Protein AF-A0A2M9ZM69-F1 (afdb_monomer_lite)

Structure (mmCIF, N/CA/C/O backbone):
data_AF-A0A2M9ZM69-F1
#
_entry.id   AF-A0A2M9ZM69-F1
#
loop_
_atom_site.group_PDB
_atom_site.id
_atom_site.type_symbol
_atom_site.label_atom_id
_atom_site.label_alt_id
_atom_site.label_comp_id
_atom_site.label_asym_id
_atom_site.label_entity_id
_atom_site.label_seq_id
_atom_site.pdbx_PDB_ins_code
_atom_site.Cartn_x
_atom_site.Cartn_y
_atom_site.Cartn_z
_atom_site.occupancy
_atom_site.B_iso_or_equiv
_atom_site.auth_seq_id
_atom_site.auth_comp_id
_atom_site.auth_asym_id
_atom_site.auth_atom_id
_atom_site.pdbx_PDB_model_num
ATOM 1 N N . MET A 1 1 ? -16.160 17.853 1.211 1.00 37.00 1 MET A N 1
ATOM 2 C CA . MET A 1 1 ? -16.472 16.413 1.155 1.00 37.00 1 MET A CA 1
ATOM 3 C C . MET A 1 1 ? -16.613 16.019 -0.302 1.00 37.00 1 MET A C 1
ATOM 5 O O . MET A 1 1 ? -17.706 15.710 -0.770 1.00 37.00 1 MET A O 1
ATOM 9 N N . GLU A 1 2 ? -15.514 16.096 -1.046 1.00 49.94 2 GLU A N 1
ATOM 10 C CA . GLU A 1 2 ? -15.447 15.454 -2.355 1.00 49.94 2 GLU A CA 1
ATOM 11 C C . GLU A 1 2 ? -15.342 13.944 -2.122 1.00 49.94 2 GLU A C 1
ATOM 13 O O . GLU A 1 2 ? -14.373 13.435 -1.563 1.00 49.94 2 GLU A O 1
ATOM 18 N N . ASN A 1 3 ? -16.413 13.224 -2.466 1.00 56.16 3 ASN A N 1
ATOM 19 C CA . ASN A 1 3 ? -16.410 11.767 -2.469 1.00 56.16 3 ASN A CA 1
ATOM 20 C C . ASN A 1 3 ? -15.247 11.294 -3.349 1.00 56.16 3 ASN A C 1
ATOM 22 O O . ASN A 1 3 ? -15.104 11.776 -4.468 1.00 56.16 3 ASN A O 1
ATOM 26 N N . ILE A 1 4 ? -14.460 10.320 -2.891 1.00 62.78 4 ILE A N 1
ATOM 27 C CA . ILE A 1 4 ? -13.698 9.466 -3.805 1.00 62.78 4 ILE A CA 1
ATOM 28 C C . ILE A 1 4 ? -14.723 8.879 -4.776 1.00 62.78 4 ILE A C 1
ATOM 30 O O . ILE A 1 4 ? -15.591 8.091 -4.390 1.00 62.78 4 ILE A O 1
ATOM 34 N N . LEU A 1 5 ? -14.692 9.351 -6.018 1.00 65.62 5 LEU A N 1
ATOM 35 C CA . LEU A 1 5 ? -15.630 8.933 -7.045 1.00 65.62 5 LEU A CA 1
ATOM 36 C C . LEU A 1 5 ? -15.019 7.771 -7.827 1.00 65.62 5 LEU A C 1
ATOM 38 O O . LEU A 1 5 ? -13.813 7.763 -8.072 1.00 65.62 5 LEU A O 1
ATOM 42 N N . PRO A 1 6 ? -15.835 6.806 -8.280 1.00 81.19 6 PRO A N 1
ATOM 43 C CA . PRO A 1 6 ? -15.369 5.803 -9.222 1.00 81.19 6 PRO A CA 1
ATOM 44 C C . PRO A 1 6 ? -14.970 6.513 -10.520 1.00 81.19 6 PRO A C 1
ATOM 46 O O . PRO A 1 6 ? -15.819 6.964 -11.296 1.00 81.19 6 PRO A O 1
ATOM 49 N N . ARG A 1 7 ? -13.660 6.659 -10.726 1.00 91.38 7 ARG A N 1
ATOM 50 C CA . ARG A 1 7 ? -13.057 7.324 -11.881 1.00 91.38 7 ARG A CA 1
ATOM 51 C C . ARG A 1 7 ? -12.126 6.386 -12.619 1.00 91.38 7 ARG A C 1
ATOM 53 O O . ARG A 1 7 ? -11.554 5.474 -12.034 1.00 91.38 7 ARG A O 1
ATOM 60 N N . SER A 1 8 ? -11.978 6.626 -13.908 1.00 96.38 8 SER A N 1
ATOM 61 C CA . SER A 1 8 ? -10.994 5.934 -14.728 1.00 96.38 8 SER A CA 1
ATOM 62 C C . SER A 1 8 ? -9.706 6.744 -14.791 1.00 96.38 8 SER A C 1
ATOM 64 O O . SER A 1 8 ? -9.752 7.965 -14.949 1.00 96.38 8 SER A O 1
ATOM 66 N N . PHE A 1 9 ? -8.573 6.071 -14.647 1.00 96.62 9 PHE A N 1
ATOM 67 C CA . PHE A 1 9 ? -7.237 6.666 -14.622 1.00 96.62 9 PHE A CA 1
ATOM 68 C C . PHE A 1 9 ? -6.187 5.572 -14.861 1.00 96.62 9 PHE A C 1
ATOM 70 O O . PHE A 1 9 ? -6.493 4.377 -14.838 1.00 96.62 9 PHE A O 1
ATOM 77 N N . TYR A 1 10 ? -4.948 5.981 -15.099 1.00 96.62 10 TYR A N 1
ATOM 78 C CA . TYR A 1 10 ? -3.793 5.093 -15.139 1.00 96.62 10 TYR A CA 1
ATOM 79 C C . TYR A 1 10 ? -2.924 5.306 -13.913 1.00 96.62 10 TYR A C 1
ATOM 81 O O . TYR A 1 10 ? -2.852 6.423 -13.393 1.00 96.62 10 TYR A O 1
ATOM 89 N N . THR A 1 11 ? -2.191 4.267 -13.527 1.00 93.69 11 THR A N 1
ATOM 90 C CA . THR A 1 11 ? -1.017 4.434 -12.674 1.00 93.69 11 THR A CA 1
ATOM 91 C C . THR A 1 11 ? 0.240 3.905 -13.336 1.00 93.69 11 THR A C 1
ATOM 93 O O . THR A 1 11 ? 0.197 2.950 -14.115 1.00 93.69 11 THR A O 1
ATOM 96 N N . VAL A 1 12 ? 1.361 4.558 -13.036 1.00 91.69 12 VAL A N 1
ATOM 97 C CA . VAL A 1 12 ? 2.701 4.022 -13.278 1.00 91.69 12 VAL A CA 1
ATOM 98 C C . VAL A 1 12 ? 3.383 3.928 -11.930 1.00 91.69 12 VAL A C 1
ATOM 100 O O . VAL A 1 12 ? 3.661 4.947 -11.302 1.00 91.69 12 VAL A O 1
ATOM 103 N N . GLU A 1 13 ? 3.621 2.705 -11.490 1.00 86.62 13 GLU A N 1
ATOM 104 C CA . GLU A 1 13 ? 4.358 2.403 -10.273 1.00 86.62 13 GLU A CA 1
ATOM 105 C C . GLU A 1 13 ? 5.765 1.984 -10.658 1.00 86.62 13 GLU A C 1
ATOM 107 O O . GLU A 1 13 ? 5.957 1.044 -11.431 1.00 86.62 13 GLU A O 1
ATOM 112 N N . ILE A 1 14 ? 6.741 2.712 -10.130 1.00 82.31 14 ILE A N 1
ATOM 113 C CA . ILE A 1 14 ? 8.152 2.419 -10.308 1.00 82.31 14 ILE A CA 1
ATOM 114 C C . ILE A 1 14 ? 8.733 2.125 -8.942 1.00 82.31 14 ILE A C 1
ATOM 116 O O . ILE A 1 14 ? 8.672 2.962 -8.040 1.00 82.31 14 ILE A O 1
ATOM 120 N N . PHE A 1 15 ? 9.298 0.939 -8.790 1.00 75.94 15 PHE A N 1
ATOM 121 C CA . PHE A 1 15 ? 9.874 0.495 -7.535 1.00 75.94 15 PHE A CA 1
ATOM 122 C C . PHE A 1 15 ? 11.266 -0.084 -7.751 1.00 75.94 15 PHE A C 1
ATOM 124 O O . PHE A 1 15 ? 11.507 -0.758 -8.746 1.00 75.94 15 PHE A O 1
ATOM 131 N N . ILE A 1 16 ? 12.173 0.178 -6.812 1.00 72.00 16 ILE A N 1
ATOM 132 C CA . ILE A 1 16 ? 13.537 -0.356 -6.780 1.00 72.00 16 ILE A CA 1
ATOM 133 C C . ILE A 1 16 ? 13.789 -0.989 -5.402 1.00 72.00 16 ILE A C 1
ATOM 135 O O . ILE A 1 16 ? 13.665 -0.314 -4.374 1.00 72.00 16 ILE A O 1
ATOM 139 N N . GLY A 1 17 ? 14.176 -2.269 -5.374 1.00 59.78 17 GLY A N 1
ATOM 140 C CA . GLY A 1 17 ? 14.529 -3.039 -4.168 1.00 59.78 17 GLY A CA 1
ATOM 141 C C . GLY A 1 17 ? 14.954 -4.478 -4.513 1.00 59.78 17 GLY A C 1
ATOM 142 O O . GLY A 1 17 ? 14.687 -4.885 -5.638 1.00 59.78 17 GLY A O 1
ATOM 143 N N . PRO A 1 18 ? 15.565 -5.266 -3.589 1.00 50.62 18 PRO A N 1
ATOM 144 C CA . PRO A 1 18 ? 15.442 -5.183 -2.120 1.00 50.62 18 PRO A CA 1
ATOM 145 C C . PRO A 1 18 ? 16.668 -4.604 -1.367 1.00 50.62 18 PRO A C 1
ATOM 147 O O . PRO A 1 18 ? 17.803 -4.876 -1.718 1.00 50.62 18 PRO A O 1
ATOM 150 N N . GLY A 1 19 ? 16.477 -3.873 -0.256 1.00 47.56 19 GLY A N 1
ATOM 151 C CA . GLY A 1 19 ? 17.599 -3.366 0.567 1.00 47.56 19 GLY A CA 1
ATOM 152 C C . GLY A 1 19 ? 17.230 -2.220 1.517 1.00 47.56 19 GLY A C 1
ATOM 153 O O . GLY A 1 19 ? 16.048 -2.001 1.767 1.00 47.56 19 GLY A O 1
ATOM 154 N N . SER A 1 20 ? 18.219 -1.507 2.070 1.00 42.53 20 SER A N 1
ATOM 155 C CA . SER A 1 20 ? 18.040 -0.232 2.802 1.00 42.53 20 SER A CA 1
ATOM 156 C C . SER A 1 20 ? 18.001 0.994 1.882 1.00 42.53 20 SER A C 1
ATOM 158 O O . SER A 1 20 ? 17.640 2.077 2.324 1.00 42.53 20 SER A O 1
ATOM 160 N N . ALA A 1 21 ? 18.378 0.826 0.612 1.00 47.34 21 ALA A N 1
ATOM 161 C CA . ALA A 1 21 ? 18.128 1.784 -0.454 1.00 47.34 21 ALA A CA 1
ATOM 162 C C . ALA A 1 21 ? 16.863 1.326 -1.184 1.00 47.34 21 ALA A C 1
ATOM 164 O O . ALA A 1 21 ? 16.891 0.338 -1.917 1.00 47.34 21 ALA A O 1
ATOM 165 N N . ARG A 1 22 ? 15.734 1.978 -0.909 1.00 59.72 22 ARG A N 1
ATOM 166 C CA . ARG A 1 22 ? 14.459 1.709 -1.578 1.00 59.72 22 ARG A CA 1
ATOM 167 C C . ARG A 1 22 ? 13.940 3.011 -2.150 1.00 59.72 22 ARG A C 1
ATOM 169 O O . ARG A 1 22 ? 14.008 4.043 -1.493 1.00 59.72 22 ARG A O 1
ATOM 176 N N . MET A 1 23 ? 13.430 2.939 -3.369 1.00 65.00 23 MET A N 1
ATOM 177 C CA . MET A 1 23 ? 12.886 4.088 -4.077 1.00 65.00 23 MET A CA 1
ATOM 178 C C . MET A 1 23 ? 11.549 3.683 -4.681 1.00 65.00 23 MET A C 1
ATOM 180 O O . MET A 1 23 ? 11.423 2.596 -5.248 1.00 65.00 23 MET A O 1
ATOM 184 N N . SER A 1 24 ? 10.542 4.533 -4.509 1.00 73.62 24 SER A N 1
ATOM 185 C CA . SER A 1 24 ? 9.192 4.302 -5.008 1.00 73.62 24 SER A CA 1
ATOM 186 C C . SER A 1 24 ? 8.661 5.590 -5.618 1.00 73.62 24 SER A C 1
ATOM 188 O O . SER A 1 24 ? 8.609 6.618 -4.942 1.00 73.62 24 SER A O 1
ATOM 190 N N . TYR A 1 25 ? 8.252 5.522 -6.881 1.00 79.75 25 TYR A N 1
ATOM 191 C CA . TYR A 1 25 ? 7.508 6.580 -7.548 1.00 79.75 25 TYR A CA 1
ATOM 192 C C . TYR A 1 25 ? 6.146 6.062 -7.969 1.00 79.75 25 TYR A C 1
ATOM 194 O O . TYR A 1 25 ? 6.015 4.950 -8.484 1.00 79.75 25 TYR A O 1
ATOM 202 N N . LEU A 1 26 ? 5.142 6.909 -7.792 1.00 84.38 26 LEU A N 1
ATOM 203 C CA . LEU A 1 26 ? 3.802 6.684 -8.299 1.00 84.38 26 LEU A CA 1
ATOM 204 C C . LEU A 1 26 ? 3.404 7.864 -9.177 1.00 84.38 26 LEU A C 1
ATOM 206 O O . LEU A 1 26 ? 3.447 9.017 -8.752 1.00 84.38 26 LEU A O 1
ATOM 210 N N . PHE A 1 27 ? 2.954 7.566 -10.385 1.00 89.19 27 PHE A N 1
ATOM 211 C CA . PHE A 1 27 ? 2.263 8.519 -11.239 1.00 89.19 27 PHE A CA 1
ATOM 212 C C . PHE A 1 27 ? 0.797 8.126 -11.319 1.00 89.19 27 PHE A C 1
ATOM 214 O O . PHE A 1 27 ? 0.498 6.960 -11.567 1.00 89.19 27 PHE A O 1
ATOM 221 N N . VAL A 1 28 ? -0.102 9.092 -11.162 1.00 91.94 28 VAL A N 1
ATOM 222 C CA . VAL A 1 28 ? -1.546 8.922 -11.348 1.00 91.94 28 VAL A CA 1
ATOM 223 C C . VAL A 1 28 ? -1.985 9.860 -12.463 1.00 91.94 28 VAL A C 1
ATOM 225 O O . VAL A 1 28 ? -1.788 11.071 -12.375 1.00 91.94 28 VAL A O 1
ATOM 228 N N . LEU A 1 29 ? -2.514 9.296 -13.547 1.00 95.19 29 LEU A N 1
ATOM 229 C CA . LEU A 1 29 ? -2.572 9.965 -14.849 1.00 95.19 29 LEU A CA 1
ATOM 230 C C . LEU A 1 29 ? -3.941 9.794 -15.515 1.00 95.19 29 LEU A C 1
ATOM 232 O O . LEU A 1 29 ? -4.581 8.750 -15.399 1.00 95.19 29 LEU A O 1
ATOM 236 N N . ASP A 1 30 ? -4.372 10.796 -16.278 1.00 95.19 30 ASP A N 1
ATOM 237 C CA . ASP A 1 30 ? -5.639 10.794 -17.024 1.00 95.19 30 ASP A CA 1
ATOM 238 C C . ASP A 1 30 ? -5.467 10.468 -18.518 1.00 95.19 30 ASP A C 1
ATOM 240 O O . ASP A 1 30 ? -6.444 10.183 -19.217 1.00 95.19 30 ASP A O 1
ATOM 244 N N . LYS A 1 31 ? -4.230 10.480 -19.031 1.00 93.88 31 LYS A N 1
ATOM 245 C CA . LYS A 1 31 ? -3.927 10.264 -20.452 1.00 93.88 31 LYS A CA 1
ATOM 246 C C . LYS A 1 31 ? -2.872 9.190 -20.657 1.00 93.88 3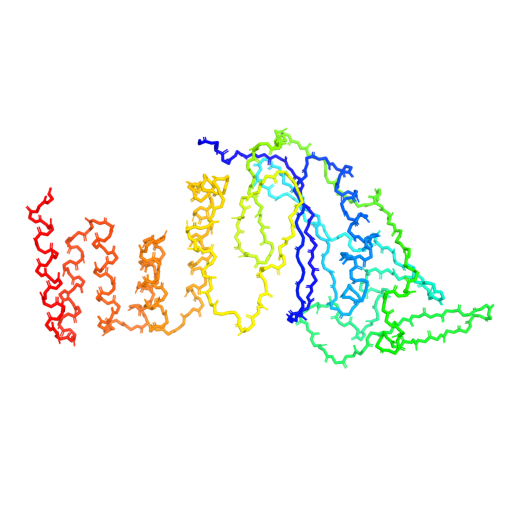1 LYS A C 1
ATOM 248 O O . LYS A 1 31 ? -1.838 9.153 -19.999 1.00 93.88 31 LYS A O 1
ATOM 253 N N . LYS A 1 32 ? -3.090 8.375 -21.692 1.00 91.31 32 LYS A N 1
ATOM 254 C CA . LYS A 1 32 ? -2.149 7.326 -22.112 1.00 91.31 32 LYS A CA 1
ATOM 255 C C . LYS A 1 32 ? -0.799 7.896 -22.573 1.00 91.31 32 LYS A C 1
ATOM 257 O O . LYS A 1 32 ? 0.229 7.270 -22.352 1.00 91.31 32 LYS A O 1
ATOM 262 N N . ALA A 1 33 ? -0.791 9.078 -23.192 1.00 89.19 33 ALA A N 1
ATOM 263 C CA . ALA A 1 33 ? 0.451 9.735 -23.606 1.00 89.19 33 ALA A CA 1
ATOM 264 C C . ALA A 1 33 ? 1.353 10.070 -22.404 1.00 89.19 33 ALA A C 1
ATOM 266 O O . ALA A 1 33 ? 2.572 9.925 -22.489 1.00 89.19 33 ALA A O 1
ATOM 267 N N . ASP A 1 34 ? 0.750 10.436 -21.272 1.00 91.12 34 ASP A N 1
ATOM 268 C CA . ASP A 1 34 ? 1.486 10.825 -20.071 1.00 91.12 34 ASP A CA 1
ATOM 269 C C . ASP A 1 34 ? 2.071 9.604 -19.342 1.00 91.12 34 ASP A C 1
ATOM 271 O O . ASP A 1 34 ? 3.118 9.722 -18.714 1.00 91.12 34 ASP A O 1
ATOM 275 N N . VAL A 1 35 ? 1.468 8.414 -19.495 1.00 91.00 35 VAL A N 1
ATOM 276 C CA . VAL A 1 35 ? 2.022 7.134 -18.994 1.00 91.00 35 VAL A CA 1
ATOM 277 C C . VAL A 1 35 ? 3.371 6.837 -19.639 1.00 91.00 35 VAL A C 1
ATOM 279 O O . VAL A 1 35 ? 4.332 6.446 -18.986 1.00 91.00 35 VAL A O 1
ATOM 282 N N . ILE A 1 36 ? 3.444 7.034 -20.951 1.00 85.81 36 ILE A N 1
ATOM 283 C CA . ILE A 1 36 ? 4.673 6.838 -21.714 1.00 85.81 36 ILE A CA 1
ATOM 284 C C . ILE A 1 36 ? 5.709 7.896 -21.321 1.00 85.81 36 ILE A C 1
ATOM 286 O O . ILE A 1 36 ? 6.882 7.587 -21.093 1.00 85.81 36 ILE A O 1
ATOM 290 N N . HIS A 1 37 ? 5.262 9.148 -21.220 1.00 86.12 37 HIS A N 1
ATOM 291 C CA . HIS A 1 37 ? 6.124 10.261 -20.860 1.00 86.12 37 HIS A CA 1
ATOM 292 C C . HIS A 1 37 ? 6.732 10.102 -19.459 1.00 86.12 37 HIS A C 1
ATOM 294 O O . HIS A 1 37 ? 7.921 10.370 -19.296 1.00 86.12 37 HIS A O 1
ATOM 300 N N . SER A 1 38 ? 5.968 9.628 -18.469 1.00 88.06 38 SER A N 1
ATOM 301 C CA . SER A 1 38 ? 6.454 9.447 -17.096 1.00 88.06 38 SER A CA 1
ATOM 302 C C . SER A 1 38 ? 7.538 8.374 -16.998 1.00 88.06 38 SER A C 1
ATOM 304 O O . SER A 1 38 ? 8.580 8.629 -16.394 1.00 88.06 38 SER A O 1
ATOM 306 N N . ILE A 1 39 ? 7.363 7.228 -17.668 1.00 86.62 39 ILE A N 1
ATOM 307 C CA . ILE A 1 39 ? 8.389 6.172 -17.739 1.00 86.62 39 ILE A CA 1
ATOM 308 C C . ILE A 1 39 ? 9.661 6.714 -18.400 1.00 86.62 39 ILE A C 1
ATOM 310 O O . ILE A 1 39 ? 10.755 6.569 -17.856 1.00 86.62 39 ILE A O 1
ATOM 314 N N . HIS A 1 40 ? 9.530 7.378 -19.554 1.00 81.62 40 HIS A N 1
ATOM 315 C CA . HIS A 1 40 ? 10.683 7.956 -20.248 1.00 81.62 40 HIS A CA 1
ATOM 316 C C . HIS A 1 40 ? 11.403 9.001 -19.386 1.00 81.62 40 HIS A C 1
ATOM 318 O O . HIS A 1 40 ? 12.633 9.011 -19.323 1.00 81.62 40 HIS A O 1
ATOM 324 N N . SER A 1 41 ? 10.644 9.883 -18.730 1.00 81.62 41 SER A N 1
ATOM 325 C CA . SER A 1 41 ? 11.176 10.932 -17.861 1.00 81.62 41 SER A CA 1
ATOM 326 C C . SER A 1 41 ? 11.923 10.352 -16.666 1.00 81.62 41 SER A C 1
ATOM 328 O O . SER A 1 41 ? 12.981 10.867 -16.318 1.00 81.62 41 SER A O 1
ATOM 330 N N . PHE A 1 42 ? 11.399 9.288 -16.054 1.00 82.31 42 PHE A N 1
ATOM 331 C CA . PHE A 1 42 ? 12.060 8.597 -14.954 1.00 82.31 42 PHE A CA 1
ATOM 332 C C . PHE A 1 42 ? 13.402 7.999 -15.397 1.00 82.31 42 PHE A C 1
ATOM 334 O O . PHE A 1 42 ? 14.437 8.319 -14.819 1.00 82.31 42 PHE A O 1
ATOM 341 N N . LEU A 1 43 ? 13.398 7.199 -16.469 1.00 79.50 43 LEU A N 1
ATOM 342 C CA . LEU A 1 43 ? 14.603 6.525 -16.965 1.00 79.50 43 LEU A CA 1
ATOM 343 C C . LEU A 1 43 ? 15.674 7.516 -17.440 1.00 79.50 43 LEU A C 1
ATOM 345 O O . LEU A 1 43 ? 16.862 7.307 -17.226 1.00 79.50 43 LEU A O 1
ATOM 349 N N . SER A 1 44 ? 15.260 8.612 -18.078 1.00 75.00 44 SER A N 1
ATOM 350 C CA . SER A 1 44 ? 16.185 9.590 -18.666 1.00 75.00 44 SER A CA 1
ATOM 351 C C . SER A 1 44 ? 16.742 10.599 -17.664 1.00 75.00 44 SER A C 1
ATOM 353 O O . SER A 1 44 ? 17.591 11.411 -18.034 1.00 75.00 44 SER A O 1
ATOM 355 N N . ASN A 1 45 ? 16.251 10.617 -16.425 1.00 72.25 45 ASN A N 1
ATOM 356 C CA . ASN A 1 45 ? 16.723 11.554 -15.420 1.00 72.25 45 ASN A CA 1
ATOM 357 C C . ASN A 1 45 ? 17.950 10.958 -14.713 1.00 72.25 45 ASN A C 1
ATOM 359 O O . ASN A 1 45 ? 17.795 9.974 -14.020 1.00 72.25 45 ASN A O 1
ATOM 363 N N . PRO A 1 46 ? 19.158 11.524 -14.817 1.00 61.28 46 PRO A N 1
ATOM 364 C CA . PRO A 1 46 ? 20.348 10.949 -14.181 1.00 61.28 46 PRO A CA 1
ATOM 365 C C . PRO A 1 46 ? 20.373 11.084 -12.646 1.00 61.28 46 PRO A C 1
ATOM 367 O O . PRO A 1 46 ? 21.172 10.418 -11.999 1.00 61.28 46 PRO A O 1
ATOM 370 N N . VAL A 1 47 ? 19.525 11.942 -12.062 1.00 57.41 47 VAL A N 1
ATOM 371 C CA . VAL A 1 47 ? 19.390 12.123 -10.604 1.00 57.41 47 VAL A CA 1
ATOM 372 C C . VAL A 1 47 ? 18.373 11.135 -10.013 1.00 57.41 47 VAL A C 1
ATOM 374 O O . VAL A 1 47 ? 18.597 10.621 -8.925 1.00 57.41 47 VAL A O 1
ATOM 377 N N . LEU A 1 48 ? 17.278 10.854 -10.734 1.00 52.91 48 LEU A N 1
ATOM 378 C CA . LEU A 1 48 ? 16.206 9.926 -10.305 1.00 52.91 48 LEU A CA 1
ATOM 379 C C . LEU A 1 48 ? 16.411 8.504 -10.857 1.00 52.91 48 LEU A C 1
ATOM 381 O O . LEU A 1 48 ? 16.150 7.501 -10.202 1.00 52.91 48 LEU A O 1
ATOM 385 N N . GLY A 1 49 ? 16.879 8.424 -12.097 1.00 55.28 49 GLY A N 1
ATOM 386 C CA . GLY A 1 49 ? 17.256 7.237 -12.850 1.00 55.28 49 GLY A CA 1
ATOM 387 C C . GLY A 1 49 ? 18.572 6.726 -12.316 1.00 55.28 49 GLY A C 1
ATOM 388 O O . GLY A 1 49 ? 19.649 6.933 -12.874 1.00 55.28 49 GLY A O 1
ATOM 389 N N . ALA A 1 50 ? 18.466 6.063 -11.181 1.00 59.38 50 ALA A N 1
ATOM 390 C CA . ALA A 1 50 ? 19.557 5.376 -10.555 1.00 59.38 50 ALA A CA 1
ATOM 391 C C . ALA A 1 50 ? 19.933 4.160 -11.410 1.00 59.38 50 ALA A C 1
ATOM 393 O O . ALA A 1 50 ? 19.624 3.035 -11.049 1.00 59.38 50 ALA A O 1
ATOM 394 N N . ASN A 1 51 ? 20.568 4.378 -12.567 1.00 68.62 51 ASN A N 1
ATOM 395 C CA . ASN A 1 51 ? 20.971 3.343 -13.527 1.00 68.62 51 ASN A CA 1
ATOM 396 C C . ASN A 1 51 ? 21.689 2.189 -12.818 1.00 68.62 51 ASN A C 1
ATOM 398 O O . ASN A 1 51 ? 21.429 1.022 -13.099 1.00 68.62 51 ASN A O 1
ATOM 402 N N . TYR A 1 52 ? 22.526 2.537 -11.835 1.00 63.41 52 TYR A N 1
ATOM 403 C CA . TYR A 1 52 ? 23.124 1.585 -10.913 1.00 63.41 52 TYR A CA 1
ATOM 404 C C . TYR A 1 52 ? 22.085 0.821 -10.090 1.00 63.41 52 TYR A C 1
ATOM 406 O O . TYR A 1 52 ? 22.091 -0.400 -10.125 1.00 63.41 52 TYR A O 1
ATOM 414 N N . LEU A 1 53 ? 21.163 1.494 -9.390 1.00 62.47 53 LEU A N 1
ATOM 415 C CA . LEU A 1 53 ? 20.143 0.806 -8.592 1.00 62.47 53 LEU A CA 1
ATOM 416 C C . LEU A 1 53 ? 19.185 -0.037 -9.455 1.00 62.47 53 LEU A C 1
ATOM 418 O O . LEU A 1 53 ? 18.818 -1.132 -9.045 1.00 62.47 53 LEU A O 1
ATOM 422 N N . LEU A 1 54 ? 18.820 0.428 -10.653 1.00 68.62 54 LEU A N 1
ATOM 423 C CA . LEU A 1 54 ? 17.967 -0.289 -11.605 1.00 68.62 54 LEU A CA 1
ATOM 424 C C . LEU A 1 54 ? 18.592 -1.615 -12.035 1.00 68.62 54 LEU A C 1
ATOM 426 O O . LEU A 1 54 ? 17.892 -2.618 -12.138 1.00 68.62 54 LEU A O 1
ATOM 430 N N . LEU A 1 55 ? 19.901 -1.616 -12.290 1.00 67.38 55 LEU A N 1
ATOM 431 C CA . LEU A 1 55 ? 20.638 -2.821 -12.648 1.00 67.38 55 LEU A CA 1
ATOM 432 C C . LEU A 1 55 ? 20.928 -3.688 -11.417 1.00 67.38 55 LEU A C 1
ATOM 434 O O . LEU A 1 55 ? 20.719 -4.893 -11.456 1.00 67.38 55 LEU A O 1
ATOM 438 N N . PHE A 1 56 ? 21.382 -3.082 -10.323 1.00 61.75 56 PHE A N 1
ATOM 439 C CA . PHE A 1 56 ? 21.905 -3.793 -9.158 1.00 61.75 56 PHE A CA 1
ATOM 440 C C . PHE A 1 56 ? 20.812 -4.338 -8.232 1.00 61.75 56 PHE A C 1
ATOM 442 O O . PHE A 1 56 ? 20.851 -5.501 -7.843 1.00 61.75 56 PHE A O 1
ATOM 449 N N . TYR A 1 57 ? 19.832 -3.506 -7.876 1.00 59.12 57 TYR A N 1
ATOM 450 C CA . TYR A 1 57 ? 18.705 -3.916 -7.035 1.00 59.12 57 TYR A CA 1
ATOM 451 C C . TYR A 1 57 ? 17.548 -4.449 -7.862 1.00 59.12 57 TYR A C 1
ATOM 453 O O . TYR A 1 57 ? 16.798 -5.287 -7.373 1.00 59.12 57 TYR A O 1
ATOM 461 N N . GLY A 1 58 ? 17.426 -3.989 -9.105 1.00 66.19 58 GLY A N 1
ATOM 462 C CA . GLY A 1 58 ? 16.258 -4.250 -9.918 1.00 66.19 58 GLY A CA 1
ATOM 463 C C . GLY A 1 58 ? 15.273 -3.113 -9.934 1.00 66.19 58 GLY A C 1
ATOM 464 O O . GLY A 1 58 ? 15.327 -2.182 -9.132 1.00 66.19 58 GLY A O 1
ATOM 465 N N . CYS A 1 59 ? 14.322 -3.231 -10.848 1.00 73.69 59 CYS A N 1
ATOM 466 C CA . CYS A 1 59 ? 13.220 -2.304 -10.939 1.00 73.69 59 CYS A CA 1
ATOM 467 C C . CYS A 1 59 ? 11.953 -3.034 -11.343 1.00 73.69 59 CYS A C 1
ATOM 469 O O . CYS A 1 59 ? 11.999 -3.872 -12.243 1.00 73.69 59 CYS A O 1
ATOM 471 N N . ASP A 1 60 ? 10.837 -2.684 -10.720 1.00 76.44 60 ASP A N 1
ATOM 472 C CA . ASP A 1 60 ? 9.499 -2.965 -11.217 1.00 76.44 60 ASP A CA 1
ATOM 473 C C . ASP A 1 60 ? 8.958 -1.687 -11.861 1.00 76.44 60 ASP A C 1
ATOM 475 O O . ASP A 1 60 ? 8.981 -0.625 -11.243 1.00 76.44 60 ASP A O 1
ATOM 479 N N . ILE A 1 61 ? 8.488 -1.782 -13.109 1.00 84.38 61 ILE A N 1
ATOM 480 C CA . ILE A 1 61 ? 7.800 -0.689 -13.811 1.00 84.38 61 ILE A CA 1
ATOM 481 C C . ILE A 1 61 ? 6.435 -1.224 -14.212 1.00 84.38 61 ILE A C 1
ATOM 483 O O . ILE A 1 61 ? 6.279 -1.892 -15.236 1.00 84.38 61 ILE A O 1
ATOM 487 N N . ILE A 1 62 ? 5.452 -0.969 -13.360 1.00 87.19 62 ILE A N 1
ATOM 488 C CA . ILE A 1 62 ? 4.109 -1.514 -13.480 1.00 87.19 62 ILE A CA 1
ATOM 489 C C . ILE A 1 62 ? 3.170 -0.421 -13.969 1.00 87.19 62 ILE A C 1
ATOM 491 O O . ILE A 1 62 ? 2.994 0.607 -13.320 1.00 87.19 62 ILE A O 1
ATOM 495 N N . VAL A 1 63 ? 2.518 -0.671 -15.100 1.00 92.38 63 VAL A N 1
ATOM 496 C CA . VAL A 1 63 ? 1.432 0.168 -15.610 1.00 92.38 63 VAL A CA 1
ATOM 497 C C . VAL A 1 63 ? 0.109 -0.482 -15.245 1.00 92.38 63 VAL A C 1
ATOM 499 O O . VAL A 1 63 ? -0.122 -1.650 -15.564 1.00 92.38 63 VAL A O 1
ATOM 502 N N . GLN A 1 64 ? -0.776 0.266 -14.597 1.00 94.38 64 GLN A N 1
ATOM 503 C CA . GLN A 1 64 ? -2.109 -0.213 -14.249 1.00 94.38 64 GLN A CA 1
ATOM 504 C C . GLN A 1 64 ? -3.177 0.674 -14.879 1.00 94.38 64 GLN A C 1
ATOM 506 O O . GLN A 1 64 ? -3.025 1.893 -14.968 1.00 94.38 64 GLN A O 1
ATOM 511 N N . THR A 1 65 ? -4.277 0.053 -15.292 1.00 96.19 65 THR A N 1
ATOM 512 C CA . THR A 1 65 ? -5.457 0.753 -15.805 1.00 96.19 65 THR A CA 1
ATOM 513 C C . THR A 1 65 ? -6.605 0.537 -14.840 1.00 96.19 65 THR A C 1
ATOM 515 O O . THR A 1 65 ? -6.960 -0.604 -14.531 1.00 96.19 65 THR A O 1
ATOM 518 N N . TYR A 1 66 ? -7.201 1.637 -14.394 1.00 94.25 66 TYR A N 1
ATOM 519 C CA . TYR A 1 66 ? -8.394 1.646 -13.568 1.00 94.25 66 TYR A CA 1
ATOM 520 C C . TYR A 1 66 ? -9.570 2.158 -14.395 1.00 94.25 66 TYR A C 1
ATOM 522 O O . TYR A 1 66 ? -9.485 3.199 -15.049 1.00 94.25 66 TYR A O 1
ATOM 530 N N . GLN A 1 67 ? -10.680 1.427 -14.364 1.00 95.19 67 GLN A N 1
ATOM 531 C CA . GLN A 1 67 ? -11.934 1.787 -15.015 1.00 95.19 67 GLN A CA 1
ATOM 532 C C . GLN A 1 67 ? -12.999 1.968 -13.937 1.00 95.19 67 GLN A C 1
ATOM 534 O O . GLN A 1 67 ? -13.345 1.020 -13.234 1.00 95.19 67 GLN A O 1
ATOM 539 N N . ASN A 1 68 ? -13.522 3.188 -13.797 1.00 88.88 68 ASN A N 1
ATOM 540 C CA . ASN A 1 68 ? -14.504 3.550 -12.769 1.00 88.88 68 ASN A CA 1
ATOM 541 C C . ASN A 1 68 ? -14.100 3.069 -11.354 1.00 88.88 68 ASN A C 1
ATOM 543 O O . ASN A 1 68 ? -14.916 2.507 -10.628 1.00 88.88 68 ASN A O 1
ATOM 547 N N . GLY A 1 69 ? -12.838 3.271 -10.970 1.00 83.62 69 GLY A N 1
ATOM 548 C CA . GLY A 1 69 ? -12.290 2.919 -9.657 1.00 83.62 69 GLY A CA 1
ATOM 549 C C . GLY A 1 69 ? -11.869 1.458 -9.496 1.00 83.62 69 GLY A C 1
ATOM 550 O O . GLY A 1 69 ? -11.405 1.092 -8.428 1.00 83.62 69 GLY A O 1
ATOM 551 N N . ILE A 1 70 ? -12.007 0.619 -10.526 1.00 84.69 70 ILE A N 1
ATOM 552 C CA . ILE A 1 70 ? -11.631 -0.798 -10.468 1.00 84.69 70 ILE A CA 1
ATOM 553 C C . ILE A 1 70 ? -10.429 -1.032 -11.374 1.00 84.69 70 ILE A C 1
ATOM 555 O O . ILE A 1 70 ? -10.486 -0.705 -12.560 1.00 84.69 70 ILE A O 1
ATOM 559 N N . ARG A 1 71 ? -9.365 -1.650 -10.857 1.00 90.12 71 ARG A N 1
ATOM 560 C CA . ARG A 1 71 ? -8.234 -2.076 -11.688 1.00 90.12 71 ARG A CA 1
ATOM 561 C C . ARG A 1 71 ? -8.667 -3.162 -12.673 1.00 90.12 71 ARG A C 1
ATOM 563 O O . ARG A 1 71 ? -9.040 -4.257 -12.259 1.00 90.12 71 ARG A O 1
ATOM 570 N N . THR A 1 72 ? -8.572 -2.882 -13.969 1.00 93.69 72 THR A N 1
ATOM 571 C CA . THR A 1 72 ? -8.880 -3.844 -15.044 1.00 93.69 72 THR A CA 1
ATOM 572 C C . THR A 1 72 ? -7.636 -4.447 -15.671 1.00 93.69 72 THR A C 1
ATOM 574 O O . THR A 1 72 ? -7.695 -5.558 -16.193 1.00 93.69 72 THR A O 1
ATOM 577 N N . GLN A 1 73 ? -6.505 -3.746 -15.593 1.00 94.06 73 GLN A N 1
ATOM 578 C CA . GLN A 1 73 ? -5.266 -4.154 -16.239 1.00 94.06 73 GLN A CA 1
ATOM 579 C C . GLN A 1 73 ? -4.061 -3.871 -15.339 1.00 94.06 73 GLN A C 1
ATOM 581 O O . GLN A 1 73 ? -3.997 -2.825 -14.695 1.00 94.06 73 GLN A O 1
ATOM 586 N N . LYS A 1 74 ? -3.098 -4.798 -15.330 1.00 92.69 74 LYS A N 1
ATOM 587 C CA . LYS A 1 74 ? -1.766 -4.657 -14.728 1.00 92.69 74 LYS A CA 1
ATOM 588 C C . LYS A 1 74 ? -0.747 -5.207 -15.726 1.00 92.69 74 LYS A C 1
ATOM 590 O O . LYS A 1 74 ? -0.835 -6.375 -16.098 1.00 92.69 74 LYS A O 1
ATOM 595 N N . ILE A 1 75 ? 0.171 -4.366 -16.186 1.00 90.25 75 ILE A N 1
ATOM 596 C CA . ILE A 1 75 ? 1.194 -4.693 -17.183 1.00 90.25 75 ILE A CA 1
ATOM 597 C C . ILE A 1 75 ? 2.566 -4.423 -16.583 1.00 90.25 75 ILE A C 1
ATOM 599 O O . ILE A 1 75 ? 2.812 -3.348 -16.046 1.00 90.25 75 ILE A O 1
ATOM 603 N N . ASP A 1 76 ? 3.469 -5.381 -16.746 1.00 86.75 76 ASP A N 1
ATOM 604 C CA . ASP A 1 76 ? 4.899 -5.145 -16.597 1.00 86.75 76 ASP A CA 1
ATOM 605 C C . ASP A 1 76 ? 5.443 -4.490 -17.878 1.00 86.75 76 ASP A C 1
ATOM 607 O O . ASP A 1 76 ? 5.366 -5.069 -18.965 1.00 86.75 76 ASP A O 1
ATOM 611 N N . ALA A 1 77 ? 5.941 -3.257 -17.765 1.00 87.75 77 ALA A N 1
ATOM 612 C CA . ALA A 1 77 ? 6.452 -2.488 -18.897 1.00 87.75 77 ALA A CA 1
ATOM 613 C C . ALA A 1 77 ? 7.909 -2.830 -19.255 1.00 87.75 77 ALA A C 1
ATOM 615 O O . ALA A 1 77 ? 8.376 -2.444 -20.328 1.00 87.75 77 ALA A O 1
ATOM 616 N N . ARG A 1 78 ? 8.629 -3.567 -18.402 1.00 83.19 78 ARG A N 1
ATOM 617 C CA . ARG A 1 78 ? 10.060 -3.874 -18.570 1.00 83.19 78 ARG A CA 1
ATOM 618 C C . ARG A 1 78 ? 10.410 -4.572 -19.886 1.00 83.19 78 ARG A C 1
ATOM 620 O O . ARG A 1 78 ? 11.362 -4.126 -20.528 1.00 83.19 78 ARG A O 1
ATOM 627 N N . PRO A 1 79 ? 9.625 -5.545 -20.389 1.00 84.62 79 PRO A N 1
ATOM 628 C CA . PRO A 1 79 ? 9.917 -6.195 -21.668 1.00 84.62 79 PRO A CA 1
ATOM 629 C C . PRO A 1 79 ? 9.954 -5.252 -22.881 1.00 84.62 79 PRO A C 1
ATOM 631 O O . PRO A 1 79 ? 10.449 -5.629 -23.941 1.00 84.62 79 PRO A O 1
ATOM 634 N N . TYR A 1 80 ? 9.430 -4.031 -22.745 1.00 85.94 80 TYR A N 1
ATOM 635 C CA . TYR A 1 80 ? 9.368 -3.028 -23.809 1.00 85.94 80 TYR A CA 1
ATOM 636 C C . TYR A 1 80 ? 10.465 -1.964 -23.692 1.00 85.94 80 TYR A C 1
ATOM 638 O O . TYR A 1 80 ? 10.476 -1.014 -24.476 1.00 85.94 80 TYR A O 1
ATOM 646 N N . ILE A 1 81 ? 11.366 -2.102 -22.717 1.00 82.62 81 ILE A N 1
ATOM 647 C CA . ILE A 1 81 ? 12.425 -1.143 -22.416 1.00 82.62 81 ILE A CA 1
ATOM 648 C C . ILE A 1 81 ? 13.771 -1.738 -22.819 1.00 82.62 81 ILE A C 1
ATOM 650 O O . ILE A 1 81 ? 14.064 -2.910 -22.573 1.00 82.62 81 ILE A O 1
ATOM 654 N N . ARG A 1 82 ? 14.600 -0.902 -23.439 1.00 82.56 82 ARG A N 1
ATOM 655 C CA . ARG A 1 82 ? 15.976 -1.202 -23.814 1.00 82.56 82 ARG A CA 1
ATOM 656 C C . ARG A 1 82 ? 16.890 -0.128 -23.249 1.00 82.56 82 ARG A C 1
ATOM 658 O O . ARG A 1 82 ? 16.626 1.068 -23.378 1.00 82.56 82 ARG A O 1
ATOM 665 N N . MET A 1 83 ? 17.978 -0.564 -22.640 1.00 81.50 83 MET A N 1
ATOM 666 C CA . MET A 1 83 ? 19.030 0.292 -22.116 1.00 81.50 83 MET A CA 1
ATOM 667 C C . MET A 1 83 ? 20.298 0.065 -22.934 1.00 81.50 83 MET A C 1
ATOM 669 O O . MET A 1 83 ? 20.712 -1.066 -23.172 1.00 81.50 83 MET A O 1
ATOM 673 N N . LYS A 1 84 ? 20.945 1.149 -23.347 1.00 83.88 84 LYS A N 1
ATOM 674 C CA . LYS A 1 84 ? 22.245 1.125 -24.005 1.00 83.88 84 LYS A CA 1
ATOM 675 C C . LYS A 1 84 ? 23.228 1.931 -23.176 1.00 83.88 84 LYS A C 1
ATOM 677 O O . LYS A 1 84 ? 23.100 3.148 -23.079 1.00 83.88 84 LYS A O 1
ATOM 682 N N . ILE A 1 85 ? 24.214 1.250 -22.610 1.00 81.94 85 ILE A N 1
ATOM 683 C CA . ILE A 1 85 ? 25.372 1.888 -21.985 1.00 81.94 85 ILE A CA 1
ATOM 684 C C . ILE A 1 85 ? 26.460 1.988 -23.059 1.00 81.94 85 ILE A C 1
ATOM 686 O O . ILE A 1 85 ? 26.629 1.063 -23.859 1.00 81.94 85 ILE A O 1
ATOM 690 N N . GLU A 1 86 ? 27.157 3.123 -23.125 1.00 82.94 86 GLU A N 1
ATOM 691 C CA . GLU A 1 86 ? 28.327 3.294 -23.997 1.00 82.94 86 GLU A CA 1
ATOM 692 C C . GLU A 1 86 ? 29.293 2.107 -23.838 1.00 82.94 86 GLU A C 1
ATOM 694 O O . GLU A 1 86 ? 29.524 1.632 -22.732 1.00 82.94 86 GLU A O 1
ATOM 699 N N . ASP A 1 87 ? 29.798 1.594 -24.960 1.00 81.88 87 ASP A N 1
ATOM 700 C CA . ASP A 1 87 ? 30.667 0.412 -25.063 1.00 81.88 87 ASP A CA 1
ATOM 701 C C . ASP A 1 87 ? 30.055 -0.958 -24.718 1.00 81.88 87 ASP A C 1
ATOM 703 O O . ASP A 1 87 ? 30.707 -1.966 -24.974 1.00 81.88 87 ASP A O 1
ATOM 707 N N . PHE A 1 88 ? 28.816 -1.049 -24.229 1.00 82.62 88 PHE A N 1
ATOM 708 C CA . PHE A 1 88 ? 28.153 -2.332 -23.946 1.00 82.62 88 PHE A CA 1
ATOM 709 C C . PHE A 1 88 ? 27.081 -2.666 -24.972 1.00 82.62 88 PHE A C 1
ATOM 711 O O . PHE A 1 88 ? 26.584 -1.791 -25.678 1.00 82.62 88 PHE A O 1
ATOM 718 N N . ASP A 1 89 ? 26.705 -3.936 -25.073 1.00 82.31 89 ASP A N 1
ATOM 719 C CA . ASP A 1 89 ? 25.570 -4.361 -25.889 1.00 82.31 89 ASP A CA 1
ATOM 720 C C . ASP A 1 89 ? 24.257 -3.774 -25.342 1.00 82.31 89 ASP A C 1
ATOM 722 O O . ASP A 1 89 ? 24.181 -3.312 -24.206 1.00 82.31 89 ASP A O 1
ATOM 726 N N . GLU A 1 90 ? 23.218 -3.737 -26.176 1.00 81.81 90 GLU A N 1
ATOM 727 C CA . GLU A 1 90 ? 21.895 -3.316 -25.710 1.00 81.81 90 GLU A CA 1
ATOM 728 C C . GLU A 1 90 ? 21.337 -4.336 -24.709 1.00 81.81 90 GLU A C 1
ATOM 730 O O . GLU A 1 90 ? 21.387 -5.546 -24.943 1.00 81.81 90 GLU A O 1
ATOM 735 N N . ILE A 1 91 ? 20.801 -3.825 -23.606 1.00 76.69 91 ILE A N 1
ATOM 736 C CA . ILE A 1 91 ? 20.257 -4.584 -22.489 1.00 76.69 91 ILE A CA 1
ATOM 737 C C . ILE A 1 91 ? 18.734 -4.483 -22.562 1.00 76.69 91 ILE A C 1
ATOM 739 O O . ILE A 1 91 ? 18.172 -3.388 -22.499 1.00 76.69 91 ILE A O 1
ATOM 743 N N . GLY A 1 92 ? 18.064 -5.622 -22.713 1.00 74.88 92 GLY A N 1
ATOM 744 C CA . GLY A 1 92 ? 16.624 -5.735 -22.498 1.00 74.88 92 GLY A CA 1
ATOM 745 C C . GLY A 1 92 ? 16.322 -6.114 -21.051 1.00 74.88 92 GLY A C 1
ATOM 746 O O . GLY A 1 92 ? 17.159 -6.714 -20.382 1.00 74.88 92 GLY A O 1
ATOM 747 N N . PHE A 1 93 ? 15.122 -5.789 -20.574 1.00 71.12 93 PHE A N 1
ATOM 748 C CA . PHE A 1 93 ? 14.659 -6.177 -19.238 1.00 71.12 93 PHE A CA 1
ATOM 749 C C . PHE A 1 93 ? 13.677 -7.354 -19.317 1.00 71.12 93 PHE A C 1
ATOM 751 O O . PHE A 1 93 ? 12.522 -7.253 -18.904 1.00 71.12 93 PHE A O 1
ATOM 758 N N . THR A 1 94 ? 14.131 -8.465 -19.899 1.00 63.97 94 THR A N 1
ATOM 759 C CA . THR A 1 94 ? 13.388 -9.733 -19.970 1.00 63.97 94 THR A CA 1
ATOM 760 C C . THR A 1 94 ? 14.155 -10.840 -19.249 1.00 63.97 94 THR A C 1
ATOM 762 O O . THR A 1 94 ? 15.381 -10.789 -19.168 1.00 63.97 94 THR A O 1
ATOM 765 N N . GLU A 1 95 ? 13.451 -11.860 -18.745 1.00 53.78 95 GLU A N 1
ATOM 766 C CA . GLU A 1 95 ? 14.082 -13.024 -18.092 1.00 53.78 95 GLU A CA 1
ATOM 767 C C . GLU A 1 95 ? 15.033 -13.799 -19.025 1.00 53.78 95 GLU A C 1
ATOM 769 O O . GLU A 1 95 ? 15.935 -14.477 -18.549 1.00 53.78 95 GLU A O 1
ATOM 774 N N . GLU A 1 96 ? 14.847 -13.715 -20.348 1.00 53.12 96 GLU A N 1
ATOM 775 C CA . GLU A 1 96 ? 15.685 -14.407 -21.340 1.00 53.12 96 GLU A CA 1
ATOM 776 C C . GLU A 1 96 ? 16.943 -13.608 -21.733 1.00 53.12 96 GLU A C 1
ATOM 778 O O . GLU A 1 96 ? 17.963 -14.197 -22.094 1.00 53.12 96 GLU A O 1
ATOM 783 N N . GLU A 1 97 ? 16.882 -12.271 -21.689 1.00 52.53 97 GLU A N 1
ATOM 784 C CA . GLU A 1 97 ? 17.985 -11.375 -22.075 1.00 52.53 97 GLU A CA 1
ATOM 785 C C . GLU A 1 97 ? 18.862 -10.960 -20.877 1.00 52.53 97 GLU A C 1
ATOM 787 O O . GLU A 1 97 ? 20.011 -10.553 -21.069 1.00 52.53 97 GLU A O 1
ATOM 792 N N . LEU A 1 98 ? 18.353 -11.112 -19.650 1.00 50.66 98 LEU A N 1
ATOM 793 C CA . LEU A 1 98 ? 19.092 -10.962 -18.397 1.00 50.66 98 LEU A CA 1
ATOM 794 C C . LEU A 1 98 ? 19.534 -12.352 -17.893 1.00 50.66 98 LEU A C 1
ATOM 796 O O . LEU A 1 98 ? 18.769 -13.305 -17.890 1.00 50.66 98 LEU A O 1
ATOM 800 N N . CYS A 1 99 ? 20.814 -12.490 -17.537 1.00 37.69 99 CYS A N 1
ATOM 801 C CA . CYS A 1 99 ? 21.509 -13.765 -17.300 1.00 37.69 99 CYS A CA 1
ATOM 802 C C . CYS A 1 99 ? 20.797 -14.723 -16.301 1.00 37.69 99 CYS A C 1
ATOM 804 O O . CYS A 1 99 ? 20.350 -14.253 -15.260 1.00 37.69 99 CYS A O 1
ATOM 806 N N . PRO A 1 100 ? 20.820 -16.066 -16.492 1.00 33.69 100 PRO A N 1
ATOM 807 C CA . PRO A 1 100 ? 20.196 -17.052 -15.585 1.00 33.69 100 PRO A CA 1
ATOM 808 C C . PRO A 1 100 ? 20.758 -17.095 -14.153 1.00 33.69 100 PRO A C 1
ATOM 810 O O . PRO A 1 100 ? 20.186 -17.765 -13.296 1.00 33.69 100 PRO A O 1
ATOM 813 N N . SER A 1 101 ? 21.899 -16.441 -13.918 1.00 36.06 101 SER A N 1
ATOM 814 C CA . SER A 1 101 ? 22.506 -16.266 -12.591 1.00 36.06 101 SER A CA 1
ATOM 815 C C . SER A 1 101 ? 21.926 -15.078 -11.820 1.00 36.06 101 SER A C 1
ATOM 817 O O . SER A 1 101 ? 21.923 -15.022 -10.594 1.00 36.06 101 SER A O 1
ATOM 819 N N . VAL A 1 102 ? 21.333 -14.143 -12.555 1.00 42.09 102 VAL A N 1
ATOM 820 C CA . VAL A 1 102 ? 20.569 -13.027 -12.025 1.00 42.09 102 VAL A CA 1
ATOM 821 C C . VAL A 1 102 ? 19.140 -13.532 -11.941 1.00 42.09 102 VAL A C 1
ATOM 823 O O . VAL A 1 102 ? 18.339 -13.389 -12.861 1.00 42.09 102 VAL A O 1
ATOM 826 N N . ASN A 1 103 ? 18.840 -14.241 -10.857 1.00 36.62 103 ASN A N 1
ATOM 827 C CA . ASN A 1 103 ? 17.496 -14.714 -10.568 1.00 36.62 103 ASN A CA 1
ATOM 828 C C . ASN A 1 103 ? 16.600 -13.484 -10.325 1.00 36.62 103 ASN A C 1
ATOM 830 O O . ASN A 1 103 ? 16.352 -13.101 -9.189 1.00 36.62 103 ASN A O 1
ATOM 834 N N . CYS A 1 104 ? 16.103 -12.859 -11.397 1.00 41.34 104 CYS A N 1
ATOM 835 C CA . CYS A 1 104 ? 15.146 -11.748 -11.382 1.00 41.34 104 CYS A CA 1
ATOM 836 C C . CYS A 1 104 ? 13.740 -12.181 -10.929 1.00 41.34 104 CYS A C 1
ATOM 838 O O . CYS A 1 104 ? 12.760 -11.483 -11.164 1.00 41.34 104 CYS A O 1
ATOM 840 N N . ASN A 1 105 ? 13.619 -13.277 -10.176 1.00 38.47 105 ASN A N 1
ATOM 841 C CA . ASN A 1 105 ? 12.729 -13.209 -9.030 1.00 38.47 105 ASN A CA 1
ATOM 842 C C . ASN A 1 105 ? 13.397 -12.256 -8.032 1.00 38.47 105 ASN A C 1
ATOM 844 O O . ASN A 1 105 ? 14.151 -12.723 -7.181 1.00 38.47 105 ASN A O 1
ATOM 848 N N . PHE A 1 106 ? 13.102 -10.951 -8.101 1.00 46.41 106 PHE A N 1
ATOM 849 C CA . PHE A 1 106 ? 13.636 -9.871 -7.237 1.00 46.41 106 PHE A CA 1
ATOM 850 C C . PHE A 1 106 ? 13.425 -10.066 -5.709 1.00 46.41 106 PHE A C 1
ATOM 852 O O . PHE A 1 106 ? 13.666 -9.182 -4.891 1.00 46.41 106 PHE A O 1
ATOM 859 N N . HIS A 1 107 ? 13.033 -11.270 -5.292 1.00 37.91 107 HIS A N 1
ATOM 860 C CA . HIS A 1 107 ? 12.902 -11.739 -3.922 1.00 37.91 107 HIS A CA 1
ATOM 861 C C . HIS A 1 107 ? 13.724 -13.004 -3.590 1.00 37.91 107 HIS A C 1
ATOM 863 O O . HIS A 1 107 ? 13.607 -13.504 -2.469 1.00 37.91 107 HIS A O 1
ATOM 869 N N . LYS A 1 108 ? 14.557 -13.557 -4.492 1.00 35.03 108 LYS A N 1
ATOM 870 C CA . LYS A 1 108 ? 15.344 -14.775 -4.207 1.00 35.03 108 LYS A CA 1
ATOM 871 C C . LYS A 1 108 ? 16.832 -14.688 -4.581 1.00 35.03 108 LYS A C 1
ATOM 873 O O . LYS A 1 108 ? 17.212 -14.900 -5.721 1.00 35.03 108 LYS A O 1
ATOM 878 N N . LYS A 1 109 ? 17.630 -14.590 -3.506 1.00 37.25 109 LYS A N 1
ATOM 879 C CA . LYS A 1 109 ? 19.058 -14.933 -3.334 1.00 37.25 109 LYS A CA 1
ATOM 880 C C . LYS A 1 109 ? 20.099 -14.103 -4.107 1.00 37.25 109 LYS A C 1
ATOM 882 O O . LYS A 1 109 ? 20.413 -14.358 -5.259 1.00 37.25 109 LYS A O 1
ATOM 887 N N . TRP A 1 110 ? 20.718 -13.210 -3.337 1.00 42.69 110 TRP A N 1
ATOM 888 C CA . TRP A 1 110 ? 21.983 -12.503 -3.550 1.00 42.69 110 TRP A CA 1
ATOM 889 C C . TRP A 1 110 ? 23.196 -13.449 -3.599 1.00 42.69 110 TRP A C 1
ATOM 891 O O . TRP A 1 110 ? 23.966 -13.499 -2.640 1.00 42.69 110 TRP A O 1
ATOM 901 N N . GLU A 1 111 ? 23.353 -14.256 -4.647 1.00 44.44 111 GLU A N 1
ATOM 902 C CA . GLU A 1 111 ? 24.528 -15.143 -4.751 1.00 44.44 111 GLU A CA 1
ATOM 903 C C . GLU A 1 111 ? 25.347 -14.985 -6.044 1.00 44.44 111 GLU A C 1
ATOM 905 O O . GLU A 1 111 ? 26.451 -15.522 -6.085 1.00 44.44 111 GLU A O 1
ATOM 910 N N . GLU A 1 112 ? 24.909 -14.219 -7.057 1.00 51.69 112 GLU A N 1
ATOM 911 C CA . GLU A 1 112 ? 25.693 -14.044 -8.294 1.00 51.69 112 GLU A CA 1
ATOM 912 C C . GLU A 1 112 ? 25.702 -12.583 -8.789 1.00 51.69 112 GLU A C 1
ATOM 914 O O . GLU A 1 112 ? 24.658 -11.964 -8.989 1.00 51.69 112 GLU A O 1
ATOM 919 N N . ASP A 1 113 ? 26.907 -12.036 -8.968 1.00 59.34 113 ASP A N 1
ATOM 920 C CA . ASP A 1 113 ? 27.159 -10.646 -9.359 1.00 59.34 113 ASP A CA 1
ATOM 921 C C . ASP A 1 113 ? 26.691 -10.359 -10.805 1.00 59.34 113 ASP A C 1
ATOM 923 O O . ASP A 1 113 ? 27.020 -11.099 -11.743 1.00 59.34 113 ASP A O 1
ATOM 927 N N . LEU A 1 114 ? 25.957 -9.259 -11.014 1.00 67.44 114 LEU A N 1
ATOM 928 C CA . LEU A 1 114 ? 25.468 -8.846 -12.336 1.00 67.44 114 LEU A CA 1
ATOM 929 C C . LEU A 1 114 ? 26.633 -8.561 -13.303 1.00 67.44 114 LEU A C 1
ATOM 931 O O . LEU A 1 114 ? 27.572 -7.841 -12.963 1.00 67.44 114 LEU A O 1
ATOM 935 N N . LYS A 1 115 ? 26.545 -9.070 -14.543 1.00 70.50 115 LYS A N 1
ATOM 936 C CA . LYS A 1 115 ? 27.537 -8.838 -15.610 1.00 70.50 115 LYS A CA 1
ATOM 937 C C . LYS A 1 115 ? 26.919 -8.227 -16.862 1.00 70.50 115 LYS A C 1
ATOM 939 O O . LYS A 1 115 ? 25.903 -8.715 -17.352 1.00 70.50 115 LYS A O 1
ATOM 944 N N . LEU A 1 116 ? 27.586 -7.227 -17.432 1.00 75.38 116 LEU A N 1
ATOM 945 C CA . LEU A 1 116 ? 27.248 -6.636 -18.725 1.00 75.38 116 LEU A CA 1
ATOM 946 C C . LEU A 1 116 ? 28.023 -7.303 -19.859 1.00 75.38 116 LEU A C 1
ATOM 948 O O . LEU A 1 116 ? 29.210 -7.599 -19.717 1.00 75.38 116 LEU A O 1
ATOM 952 N N . ARG A 1 117 ? 27.359 -7.495 -21.002 1.00 79.19 117 ARG A N 1
ATOM 953 C CA . ARG A 1 117 ? 27.967 -8.041 -22.219 1.00 79.19 117 ARG A CA 1
ATOM 954 C C . ARG A 1 117 ? 28.493 -6.920 -23.109 1.00 79.19 117 ARG A C 1
ATOM 956 O O . ARG A 1 117 ? 27.784 -5.947 -23.356 1.00 79.19 117 ARG A O 1
ATOM 963 N N . ARG A 1 118 ? 29.692 -7.092 -23.656 1.00 82.94 118 ARG A N 1
ATOM 964 C CA . ARG A 1 118 ? 30.259 -6.245 -24.710 1.00 82.94 118 ARG A CA 1
ATOM 965 C C . ARG A 1 118 ? 30.732 -7.116 -25.864 1.00 82.94 118 ARG A C 1
ATOM 967 O O . ARG A 1 118 ? 31.468 -8.074 -25.637 1.00 82.94 118 ARG A O 1
ATOM 974 N N . THR A 1 119 ? 30.345 -6.760 -27.086 1.00 83.69 119 THR A N 1
ATOM 975 C CA . THR A 1 119 ? 30.853 -7.397 -28.306 1.00 83.69 119 THR A CA 1
ATOM 976 C C . THR A 1 119 ? 31.743 -6.425 -29.080 1.00 83.69 119 THR A C 1
ATOM 978 O O . THR A 1 119 ? 31.302 -5.338 -29.456 1.00 83.69 119 THR A O 1
ATOM 981 N N . ASP A 1 120 ? 33.004 -6.795 -29.318 1.00 83.06 120 ASP A N 1
ATOM 982 C CA . ASP A 1 120 ? 33.940 -5.957 -30.074 1.00 83.06 120 ASP A CA 1
ATOM 983 C C . ASP A 1 120 ? 33.700 -6.013 -31.599 1.00 83.06 120 ASP A C 1
ATOM 985 O O . ASP A 1 120 ? 32.892 -6.788 -32.117 1.00 83.06 120 ASP A O 1
ATOM 989 N N . ALA A 1 121 ? 34.433 -5.188 -32.355 1.00 82.50 121 ALA A N 1
ATOM 990 C CA . ALA A 1 121 ? 34.317 -5.121 -33.815 1.00 82.50 121 ALA A CA 1
ATOM 991 C C . ALA A 1 121 ? 34.752 -6.413 -34.542 1.00 82.50 121 ALA A C 1
ATOM 993 O O . ALA A 1 121 ? 34.487 -6.564 -35.735 1.00 82.50 121 ALA A O 1
ATOM 994 N N . GLN A 1 122 ? 35.436 -7.329 -33.853 1.00 84.81 122 GLN A N 1
ATOM 995 C CA . GLN A 1 122 ? 35.847 -8.639 -34.357 1.00 84.81 122 GLN A CA 1
ATOM 996 C C . GLN A 1 122 ? 34.852 -9.748 -33.966 1.00 84.81 122 GLN A C 1
ATOM 998 O O . GLN A 1 122 ? 35.020 -10.887 -34.404 1.00 84.81 122 GLN A O 1
ATOM 1003 N N . GLY A 1 123 ? 33.802 -9.420 -33.205 1.00 84.75 123 GLY A N 1
ATOM 1004 C CA . GLY A 1 123 ? 32.788 -10.356 -32.729 1.00 84.75 123 GLY A CA 1
ATOM 1005 C C . GLY A 1 123 ? 33.185 -11.113 -31.462 1.00 84.75 123 GLY A C 1
ATOM 1006 O O . GLY A 1 123 ? 32.512 -12.082 -31.110 1.00 84.75 123 GLY A O 1
ATOM 1007 N N . ASN A 1 124 ? 34.262 -10.711 -30.778 1.00 85.44 124 ASN A N 1
ATOM 1008 C CA . ASN A 1 124 ? 34.621 -11.304 -29.495 1.00 85.44 124 ASN A CA 1
ATOM 1009 C C . ASN A 1 124 ? 33.692 -10.764 -28.409 1.00 85.44 124 ASN A C 1
ATOM 1011 O O . ASN A 1 124 ? 33.427 -9.564 -28.343 1.00 85.44 124 ASN A O 1
ATOM 1015 N N . VAL A 1 125 ? 33.223 -11.667 -27.552 1.00 81.56 125 VAL A N 1
ATOM 1016 C CA . VAL A 1 125 ? 32.296 -11.355 -26.463 1.00 81.56 125 VAL A CA 1
ATOM 1017 C C . VAL A 1 125 ? 33.052 -11.319 -25.143 1.00 81.56 125 VAL A C 1
ATOM 1019 O O . VAL A 1 125 ? 33.760 -12.264 -24.796 1.00 81.56 125 VAL A O 1
ATOM 1022 N N . GLU A 1 126 ? 32.840 -10.252 -24.388 1.00 83.12 126 GLU A N 1
ATOM 1023 C CA . GLU A 1 126 ? 33.357 -10.050 -23.040 1.00 83.12 126 GLU A CA 1
ATOM 1024 C C . GLU A 1 126 ? 32.203 -9.807 -22.062 1.00 83.12 126 GLU A C 1
ATOM 1026 O O . GLU A 1 126 ? 31.177 -9.226 -22.423 1.00 83.12 126 GLU A O 1
ATOM 1031 N N . TRP A 1 127 ? 32.380 -10.259 -20.819 1.00 79.06 127 TRP A N 1
ATOM 1032 C CA . TRP A 1 127 ? 31.432 -10.062 -19.726 1.00 79.06 127 TRP A CA 1
ATOM 1033 C C . TRP A 1 127 ? 32.126 -9.345 -18.573 1.00 79.06 127 TRP A C 1
ATOM 1035 O O . TRP A 1 127 ? 33.117 -9.857 -18.055 1.00 79.06 127 TRP A O 1
ATOM 1045 N N . ILE A 1 128 ? 31.597 -8.193 -18.170 1.00 75.62 128 ILE A N 1
ATOM 1046 C CA . ILE A 1 128 ? 32.193 -7.320 -17.151 1.00 75.62 128 ILE A CA 1
ATOM 1047 C C . ILE A 1 128 ? 31.248 -7.224 -15.959 1.00 75.62 128 ILE A C 1
ATOM 1049 O O . ILE A 1 128 ? 30.055 -7.003 -16.151 1.00 75.62 128 ILE A O 1
ATOM 1053 N N . LEU A 1 129 ? 31.767 -7.396 -14.745 1.00 73.44 129 LEU A N 1
ATOM 1054 C CA . LEU A 1 129 ? 30.996 -7.244 -13.512 1.00 73.44 129 LEU A CA 1
ATOM 1055 C C . LEU A 1 129 ? 30.564 -5.789 -13.327 1.00 73.44 129 LEU A C 1
ATOM 1057 O O . LEU A 1 129 ? 31.379 -4.881 -13.470 1.00 73.44 129 LEU A O 1
ATOM 1061 N N . VAL A 1 130 ? 29.295 -5.563 -12.986 1.00 70.75 130 VAL A N 1
ATOM 1062 C CA . VAL A 1 130 ? 28.768 -4.207 -12.767 1.00 70.75 130 VAL A CA 1
ATOM 1063 C C . VAL A 1 130 ? 29.494 -3.500 -11.621 1.00 70.75 130 VAL A C 1
ATOM 1065 O O . VAL A 1 130 ? 29.770 -2.312 -11.738 1.00 70.75 130 VAL A O 1
ATOM 1068 N N . ASP A 1 131 ? 29.898 -4.232 -10.580 1.00 67.81 131 ASP A N 1
ATOM 1069 C CA . ASP A 1 131 ? 30.672 -3.693 -9.449 1.00 67.81 131 ASP A CA 1
ATOM 1070 C C . ASP A 1 131 ? 32.122 -3.325 -9.800 1.00 67.81 131 ASP A C 1
ATOM 1072 O O . ASP A 1 131 ? 32.783 -2.607 -9.052 1.00 67.81 131 ASP A O 1
ATOM 1076 N N . GLU A 1 132 ? 32.635 -3.803 -10.935 1.00 71.31 132 GLU A N 1
ATOM 1077 C CA . GLU A 1 132 ? 33.959 -3.431 -11.445 1.00 71.31 132 GLU A CA 1
ATOM 1078 C C . GLU A 1 132 ? 33.901 -2.200 -12.363 1.00 71.31 132 GLU A C 1
ATOM 1080 O O . GLU A 1 132 ? 34.944 -1.696 -12.795 1.00 71.31 132 GLU A O 1
ATOM 1085 N N . LEU A 1 133 ? 32.698 -1.704 -12.680 1.00 70.44 133 LEU A N 1
ATOM 1086 C CA . LEU A 1 133 ? 32.524 -0.501 -13.483 1.00 70.44 133 LEU A CA 1
ATOM 1087 C C . LEU A 1 133 ? 32.805 0.753 -12.643 1.00 70.44 133 LEU A C 1
ATOM 1089 O O . LEU A 1 133 ? 32.499 0.791 -11.452 1.00 70.44 133 LEU A O 1
ATOM 1093 N N . PRO A 1 134 ? 33.360 1.813 -13.256 1.00 67.31 134 PRO A N 1
ATOM 1094 C CA . PRO A 1 134 ? 33.484 3.105 -12.592 1.00 67.31 134 PRO A CA 1
ATOM 1095 C C . PRO A 1 134 ? 32.103 3.655 -12.211 1.00 67.31 134 PRO A C 1
ATOM 1097 O O . PRO A 1 134 ? 31.100 3.298 -12.839 1.00 67.31 134 PRO A O 1
ATOM 1100 N N . ASP A 1 135 ? 32.077 4.558 -11.225 1.00 66.00 135 ASP A N 1
ATOM 1101 C CA . ASP A 1 135 ? 30.854 5.157 -10.681 1.00 66.00 135 ASP A CA 1
ATOM 1102 C C . ASP A 1 135 ? 29.851 5.544 -11.777 1.00 66.00 135 ASP A C 1
ATOM 1104 O O . ASP A 1 135 ? 30.180 6.258 -12.735 1.00 66.00 135 ASP A O 1
ATOM 1108 N N . SER A 1 136 ? 28.606 5.089 -11.604 1.00 62.75 136 SER A N 1
ATOM 1109 C CA . SER A 1 136 ? 27.544 5.195 -12.617 1.00 62.75 136 SER A CA 1
ATOM 1110 C C . SER A 1 136 ? 27.195 6.618 -13.057 1.00 62.75 136 SER A C 1
ATOM 1112 O O . SER A 1 136 ? 26.618 6.801 -14.127 1.00 62.75 136 SER A O 1
ATOM 1114 N N . GLU A 1 137 ? 27.621 7.632 -12.299 1.00 60.41 137 GLU A N 1
ATOM 1115 C CA . GLU A 1 137 ? 27.514 9.052 -12.657 1.00 60.41 137 GLU A CA 1
ATOM 1116 C C . GLU A 1 137 ? 28.212 9.398 -13.987 1.00 60.41 137 GLU A C 1
ATOM 1118 O O . GLU A 1 137 ? 27.901 10.411 -14.612 1.00 60.41 137 GLU A O 1
ATOM 1123 N N . HIS A 1 138 ? 29.138 8.550 -14.449 1.00 65.81 138 HIS A N 1
ATOM 1124 C CA . HIS A 1 138 ? 29.888 8.738 -15.696 1.00 65.81 138 HIS A CA 1
ATOM 1125 C C . HIS A 1 138 ? 29.328 7.930 -16.867 1.00 65.81 138 HIS A C 1
ATOM 1127 O O . HIS A 1 138 ? 29.823 8.044 -17.992 1.00 65.81 138 HIS A O 1
ATOM 1133 N N . TRP A 1 139 ? 28.323 7.087 -16.626 1.00 74.44 139 TRP A N 1
ATOM 1134 C CA . TRP A 1 139 ? 27.774 6.243 -17.673 1.00 74.44 139 TRP A CA 1
ATOM 1135 C C . TRP A 1 139 ? 26.952 7.084 -18.644 1.00 74.44 139 TRP A C 1
ATOM 1137 O O . TRP A 1 139 ? 25.984 7.747 -18.267 1.00 74.44 139 TRP A O 1
ATOM 1147 N N . LYS A 1 140 ? 27.291 7.011 -19.933 1.00 77.12 140 LYS A N 1
ATOM 1148 C CA . LYS A 1 140 ? 26.421 7.533 -20.987 1.00 77.12 140 LYS A CA 1
ATOM 1149 C C . LYS A 1 140 ? 25.371 6.482 -21.311 1.00 77.12 140 LYS A C 1
ATOM 1151 O O . LYS A 1 140 ? 25.618 5.569 -22.100 1.00 77.12 140 LYS A O 1
ATOM 1156 N N . VAL A 1 141 ? 24.218 6.610 -20.666 1.00 76.88 141 VAL A N 1
ATOM 1157 C CA . VAL A 1 141 ? 23.089 5.698 -20.842 1.00 76.88 141 VAL A CA 1
ATOM 1158 C C . VAL A 1 141 ? 22.070 6.315 -21.791 1.00 76.88 141 VAL A C 1
ATOM 1160 O O . VAL A 1 141 ? 21.691 7.477 -21.654 1.00 76.88 141 VAL A O 1
ATOM 1163 N N . GLN A 1 142 ? 21.629 5.530 -22.764 1.00 80.81 142 GLN A N 1
ATOM 1164 C CA . GLN A 1 142 ? 20.507 5.849 -23.632 1.00 80.81 142 GLN A CA 1
ATOM 1165 C C . GLN A 1 142 ? 19.410 4.824 -23.408 1.00 80.81 142 GLN A C 1
ATOM 1167 O O . GLN A 1 142 ? 19.661 3.619 -23.398 1.00 80.81 142 GLN A O 1
ATOM 1172 N N . TYR A 1 143 ? 18.188 5.312 -23.268 1.00 78.12 143 TYR A N 1
ATOM 1173 C CA . TYR A 1 143 ? 17.013 4.468 -23.190 1.00 78.12 143 TYR A CA 1
ATOM 1174 C C . TYR A 1 143 ? 16.273 4.522 -24.511 1.00 78.12 143 TYR A C 1
ATOM 1176 O O . TYR A 1 143 ? 16.065 5.594 -25.081 1.00 78.12 143 TYR A O 1
ATOM 1184 N N . SER A 1 144 ? 15.868 3.357 -24.991 1.00 78.00 144 SER A N 1
ATOM 1185 C CA . SER A 1 144 ? 14.873 3.257 -26.041 1.00 78.00 144 SER A CA 1
ATOM 1186 C C . SER A 1 144 ? 13.764 2.335 -25.580 1.00 78.00 144 SER A C 1
ATOM 1188 O O . SER A 1 144 ? 13.948 1.450 -24.748 1.00 78.00 144 SER A O 1
ATOM 1190 N N . THR A 1 145 ? 12.571 2.598 -26.068 1.00 71.62 145 THR A N 1
ATOM 1191 C CA . THR A 1 145 ? 11.366 1.949 -25.583 1.00 71.62 145 THR A CA 1
ATOM 1192 C C . THR A 1 145 ? 10.427 1.778 -26.753 1.00 71.62 145 THR A C 1
ATOM 1194 O O . THR A 1 145 ? 10.200 2.700 -27.540 1.00 71.62 145 THR A O 1
ATOM 1197 N N . ASP A 1 146 ? 9.852 0.591 -26.871 1.00 79.69 146 ASP A N 1
ATOM 1198 C CA . ASP A 1 146 ? 8.841 0.325 -27.886 1.00 79.69 146 ASP A CA 1
ATOM 1199 C C . ASP A 1 146 ? 7.454 0.609 -27.306 1.00 79.69 146 ASP A C 1
ATOM 1201 O O . ASP A 1 146 ? 6.624 -0.278 -27.109 1.00 79.69 146 ASP A O 1
ATOM 1205 N N . PHE A 1 147 ? 7.239 1.873 -26.934 1.00 71.06 147 PHE A N 1
ATOM 1206 C CA . PHE A 1 147 ? 6.056 2.301 -26.185 1.00 71.06 147 PHE A CA 1
ATOM 1207 C C . PHE A 1 147 ? 4.739 1.988 -26.901 1.00 71.06 147 PHE A C 1
ATOM 1209 O O . PHE A 1 147 ? 3.749 1.654 -26.252 1.00 71.06 147 PHE A O 1
ATOM 1216 N N . GLU A 1 148 ? 4.738 2.042 -28.233 1.00 76.69 148 GLU A N 1
ATOM 1217 C CA . GLU A 1 148 ? 3.572 1.713 -29.059 1.00 76.69 148 GLU A CA 1
ATOM 1218 C C . GLU A 1 148 ? 3.168 0.235 -28.946 1.00 76.69 148 GLU A C 1
ATOM 1220 O O . GLU A 1 148 ? 2.020 -0.118 -29.224 1.00 76.69 148 GLU A O 1
ATOM 1225 N N . LYS A 1 149 ? 4.082 -0.640 -28.505 1.00 86.00 149 LYS A N 1
ATOM 1226 C CA . LYS A 1 149 ? 3.801 -2.061 -28.274 1.00 86.00 149 LYS A CA 1
ATOM 1227 C C . LYS A 1 149 ? 3.282 -2.369 -26.875 1.00 86.00 149 LYS A C 1
ATOM 1229 O O . LYS A 1 149 ? 2.771 -3.472 -26.690 1.00 86.00 149 LYS A O 1
ATOM 1234 N N . ILE A 1 150 ? 3.360 -1.443 -25.912 1.00 87.56 150 ILE A N 1
ATOM 1235 C CA . ILE A 1 150 ? 2.788 -1.678 -24.579 1.00 87.56 150 ILE A CA 1
ATOM 1236 C C . ILE A 1 150 ? 1.256 -1.705 -24.721 1.00 87.56 150 ILE A C 1
ATOM 1238 O O . ILE A 1 150 ? 0.657 -0.698 -25.123 1.00 87.56 150 ILE A O 1
ATOM 1242 N N . PRO A 1 151 ? 0.581 -2.822 -24.389 1.00 92.00 151 PRO A N 1
ATOM 1243 C CA . PRO A 1 151 ? -0.833 -3.023 -24.697 1.00 92.00 151 PRO A CA 1
ATOM 1244 C C . PRO A 1 151 ? -1.762 -2.325 -23.688 1.00 92.00 151 PRO A C 1
ATOM 1246 O O . PRO A 1 151 ? -2.665 -2.942 -23.130 1.00 92.00 151 PRO A O 1
ATOM 1249 N N . ILE A 1 152 ? -1.548 -1.030 -23.445 1.00 93.00 152 ILE A N 1
ATOM 1250 C CA . ILE A 1 152 ? -2.324 -0.230 -22.490 1.00 93.00 152 ILE A CA 1
ATOM 1251 C C . ILE A 1 152 ? -3.722 0.026 -23.063 1.00 93.00 152 ILE A C 1
ATOM 1253 O O . ILE A 1 152 ? -3.858 0.635 -24.136 1.00 93.00 152 ILE A O 1
ATOM 1257 N N . GLU A 1 153 ? -4.745 -0.422 -22.339 1.00 94.00 153 GLU A N 1
ATOM 1258 C CA . GLU A 1 153 ? -6.156 -0.149 -22.625 1.00 94.00 153 GLU A CA 1
ATOM 1259 C C . GLU A 1 153 ? -6.446 1.357 -22.654 1.00 94.00 153 GLU A C 1
ATOM 1261 O O . GLU A 1 153 ? -5.787 2.140 -21.985 1.00 94.00 153 GLU A O 1
ATOM 1266 N N . SER A 1 154 ? -7.447 1.791 -23.424 1.00 95.19 154 SER A N 1
ATOM 1267 C CA . SER A 1 154 ? -7.923 3.179 -23.331 1.00 95.19 154 SER A CA 1
ATOM 1268 C C . SER A 1 154 ? -8.882 3.338 -22.152 1.00 95.19 154 SER A C 1
ATOM 1270 O O . SER A 1 154 ? -9.716 2.464 -21.908 1.00 95.19 154 SER A O 1
ATOM 1272 N N . LEU A 1 155 ? -8.820 4.472 -21.450 1.00 96.94 155 LEU A N 1
ATOM 1273 C CA . LEU A 1 155 ? -9.811 4.793 -20.421 1.00 96.94 155 LEU A CA 1
ATOM 1274 C C . LEU A 1 155 ? -11.211 4.898 -21.027 1.00 96.94 155 LEU A C 1
ATOM 1276 O O . LEU A 1 155 ? -11.414 5.453 -22.107 1.00 96.94 155 LEU A O 1
ATOM 1280 N N . THR A 1 156 ? -12.184 4.388 -20.287 1.00 95.62 156 THR A N 1
ATOM 1281 C CA . THR A 1 156 ? -13.614 4.446 -20.594 1.00 95.62 156 THR A CA 1
ATOM 1282 C C . THR A 1 156 ? -14.363 5.051 -19.410 1.00 95.62 156 THR A C 1
ATOM 1284 O O . THR A 1 156 ? -13.808 5.188 -18.325 1.00 95.62 156 THR A O 1
ATOM 128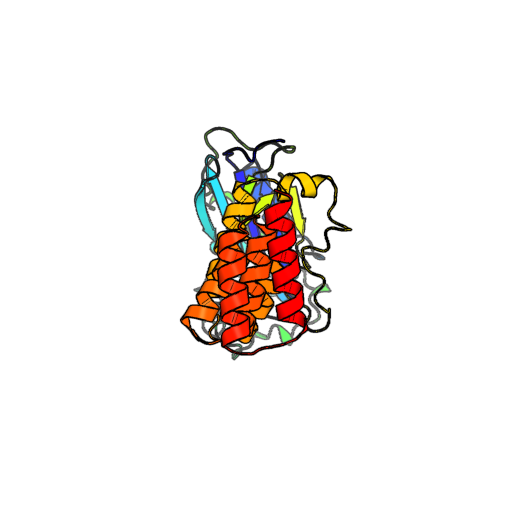7 N N . GLY A 1 157 ? -15.634 5.417 -19.575 1.00 92.25 157 GLY A N 1
ATOM 1288 C CA . GLY A 1 157 ? -16.414 5.988 -18.472 1.00 92.25 157 GLY A CA 1
ATOM 1289 C C . GLY A 1 157 ? -15.964 7.401 -18.090 1.00 92.25 157 GLY A C 1
ATOM 1290 O O . GLY A 1 157 ? -15.588 8.190 -18.958 1.00 92.25 157 GLY A O 1
ATOM 1291 N N . THR A 1 158 ? -16.057 7.745 -16.799 1.00 94.06 158 THR A N 1
ATOM 1292 C CA . THR A 1 158 ? -15.697 9.096 -16.334 1.00 94.06 158 THR A CA 1
ATOM 1293 C C . THR A 1 158 ? -14.247 9.133 -15.874 1.00 94.06 158 THR A C 1
ATOM 1295 O O . THR A 1 158 ? -13.900 8.497 -14.884 1.00 94.06 158 THR A O 1
ATOM 1298 N N . ILE A 1 159 ? -13.417 9.898 -16.578 1.00 96.19 159 ILE A N 1
ATOM 1299 C CA . ILE A 1 159 ? -11.990 10.052 -16.276 1.00 96.19 159 ILE A CA 1
ATOM 1300 C C . ILE A 1 159 ? -11.802 10.982 -15.068 1.00 96.19 159 ILE A C 1
ATOM 1302 O O . ILE A 1 159 ? -12.566 11.939 -14.903 1.00 96.19 159 ILE A O 1
ATOM 1306 N N . ALA A 1 160 ? -10.817 10.671 -14.224 1.00 92.44 160 ALA A N 1
ATOM 1307 C CA . ALA A 1 160 ? -10.437 11.482 -13.069 1.00 92.44 160 ALA A CA 1
ATOM 1308 C C . ALA A 1 160 ? -9.989 12.895 -13.475 1.00 92.44 160 ALA A C 1
ATOM 1310 O O . ALA A 1 160 ? -9.480 13.108 -14.576 1.00 92.44 160 ALA A O 1
ATOM 1311 N N . ARG A 1 161 ? -10.172 13.866 -12.579 1.00 89.00 161 ARG A N 1
ATOM 1312 C CA . ARG A 1 161 ? -9.711 15.254 -12.755 1.00 89.00 161 ARG A CA 1
ATOM 1313 C C . ARG A 1 161 ? -8.667 15.609 -11.704 1.00 89.0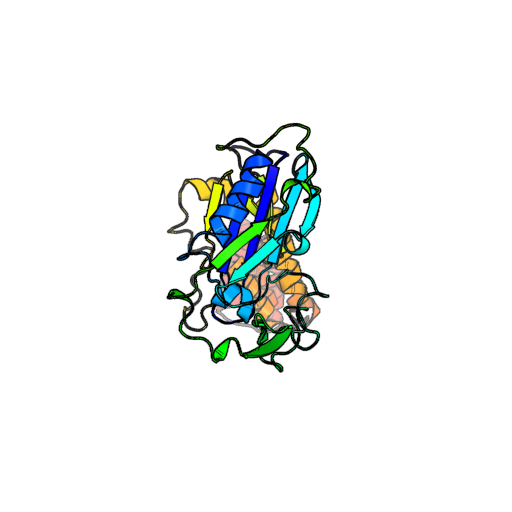0 161 ARG A C 1
ATOM 1315 O O . ARG A 1 161 ? -8.634 14.999 -10.646 1.00 89.00 161 ARG A O 1
ATOM 1322 N N . GLU A 1 162 ? -7.872 16.645 -11.962 1.00 83.31 162 GLU A N 1
ATOM 1323 C CA . GLU A 1 162 ? -6.774 17.076 -11.076 1.00 83.31 162 GLU A CA 1
ATOM 1324 C C . GLU A 1 162 ? -7.205 17.370 -9.629 1.00 83.31 162 GLU A C 1
ATOM 1326 O O . GLU A 1 162 ? -6.436 17.141 -8.700 1.00 83.31 162 GLU A O 1
ATOM 1331 N N . SER A 1 163 ? -8.431 17.859 -9.414 1.00 78.25 163 SER A N 1
ATOM 1332 C CA . SER A 1 163 ? -8.945 18.136 -8.068 1.00 78.25 163 SER A CA 1
ATOM 1333 C C . SER A 1 163 ? -9.467 16.896 -7.339 1.00 78.25 163 SER A C 1
ATOM 1335 O O . SER A 1 163 ? -9.611 16.942 -6.123 1.00 78.25 163 SER A O 1
ATOM 1337 N N . GLU A 1 164 ? -9.752 15.808 -8.057 1.00 80.81 164 GLU A N 1
ATOM 1338 C CA . GLU A 1 164 ? -10.453 14.638 -7.532 1.00 80.81 164 GLU A CA 1
ATOM 1339 C C . GLU A 1 164 ? -9.477 13.595 -6.981 1.00 80.81 164 GLU A C 1
ATOM 1341 O O . GLU A 1 164 ? -8.413 13.350 -7.550 1.00 80.81 164 GLU A O 1
ATOM 1346 N N . PHE A 1 165 ? -9.885 12.922 -5.906 1.00 79.44 165 PHE A N 1
ATOM 1347 C CA . PHE A 1 165 ? -9.169 11.765 -5.383 1.00 79.44 165 PHE A CA 1
ATOM 1348 C C . PHE A 1 165 ? -9.632 10.464 -6.043 1.00 79.44 165 PHE A C 1
ATOM 1350 O O . PHE A 1 165 ? -10.831 10.231 -6.228 1.00 79.44 165 PHE A O 1
ATOM 1357 N N . VAL A 1 166 ? -8.669 9.590 -6.324 1.00 81.75 166 VAL A N 1
ATOM 1358 C CA . VAL A 1 166 ? -8.863 8.216 -6.790 1.00 81.75 166 VAL A CA 1
ATOM 1359 C C . VAL A 1 166 ? -8.145 7.238 -5.874 1.00 81.75 166 VAL A C 1
ATOM 1361 O O . VAL A 1 166 ? -7.098 7.566 -5.328 1.00 81.75 166 VAL A O 1
ATOM 1364 N N . LEU A 1 167 ? -8.700 6.040 -5.704 1.00 78.81 167 LEU A N 1
ATOM 1365 C CA . LEU A 1 167 ? -8.079 4.980 -4.912 1.00 78.81 167 LEU A CA 1
ATOM 1366 C C . LEU A 1 167 ? -7.152 4.147 -5.781 1.00 78.81 167 LEU A C 1
ATOM 1368 O O . LEU A 1 167 ? -7.581 3.586 -6.786 1.00 78.81 167 LEU A O 1
ATOM 1372 N N . VAL A 1 168 ? -5.893 4.074 -5.374 1.00 77.88 168 VAL A N 1
ATOM 1373 C CA . VAL A 1 168 ? -4.856 3.278 -6.020 1.00 77.88 168 VAL A CA 1
ATOM 1374 C C . VAL A 1 168 ? -4.527 2.109 -5.110 1.00 77.88 168 VAL A C 1
ATOM 1376 O O . VAL A 1 168 ? -4.132 2.324 -3.969 1.00 77.88 168 VAL A O 1
ATOM 1379 N N . ASP A 1 169 ? -4.673 0.886 -5.610 1.00 71.25 169 ASP A N 1
ATOM 1380 C CA . ASP A 1 169 ? -4.172 -0.310 -4.933 1.00 71.25 169 ASP A CA 1
ATOM 1381 C C . ASP A 1 169 ? -2.641 -0.315 -5.027 1.00 71.25 169 ASP A C 1
ATOM 1383 O O . ASP A 1 169 ? -2.077 -0.674 -6.065 1.00 71.25 169 ASP A O 1
ATOM 1387 N N . ASP A 1 170 ? -1.982 0.155 -3.966 1.00 63.34 170 ASP A N 1
ATOM 1388 C CA . ASP A 1 170 ? -0.526 0.198 -3.886 1.00 63.34 170 ASP A CA 1
ATOM 1389 C C . ASP A 1 170 ? -0.005 -1.225 -3.683 1.00 63.34 170 ASP A C 1
ATOM 1391 O O . ASP A 1 170 ? -0.256 -1.877 -2.661 1.00 63.34 170 ASP A O 1
ATOM 1395 N N . HIS A 1 171 ? 0.761 -1.686 -4.671 1.00 54.06 171 HIS A N 1
ATOM 1396 C CA . HIS A 1 171 ? 1.285 -3.041 -4.723 1.00 54.06 171 HIS A CA 1
ATOM 1397 C C . HIS A 1 171 ? 2.073 -3.456 -3.464 1.00 54.06 171 HIS A C 1
ATOM 1399 O O . HIS A 1 171 ? 2.117 -4.650 -3.157 1.00 54.06 171 HIS A O 1
ATOM 1405 N N . TYR A 1 172 ? 2.658 -2.503 -2.730 1.00 52.34 172 TYR A N 1
ATOM 1406 C CA . TYR A 1 172 ? 3.483 -2.748 -1.544 1.00 52.34 172 TYR A CA 1
ATOM 1407 C C . TYR A 1 172 ? 2.812 -2.336 -0.239 1.00 52.34 172 TYR A C 1
ATOM 1409 O O . TYR A 1 172 ? 3.122 -2.926 0.796 1.00 52.34 172 TYR A O 1
ATOM 1417 N N . ALA A 1 173 ? 1.904 -1.356 -0.265 1.00 46.94 173 ALA A N 1
ATOM 1418 C CA . ALA A 1 173 ? 1.123 -1.023 0.922 1.00 46.94 173 ALA A CA 1
ATOM 1419 C C . ALA A 1 173 ? 0.071 -2.096 1.228 1.00 46.94 173 ALA A C 1
ATOM 1421 O O . ALA A 1 173 ? -0.318 -2.219 2.381 1.00 46.94 173 ALA A O 1
ATOM 1422 N N . GLN A 1 174 ? -0.346 -2.893 0.232 1.00 51.03 174 GLN A N 1
ATOM 1423 C CA . GLN A 1 174 ? -1.377 -3.935 0.372 1.00 51.03 174 GLN A CA 1
ATOM 1424 C C . GLN A 1 174 ? -2.755 -3.376 0.789 1.00 51.03 174 GLN A C 1
ATOM 1426 O O . GLN A 1 174 ? -3.596 -4.097 1.325 1.00 51.03 174 GLN A O 1
ATOM 1431 N N . PHE A 1 175 ? -2.999 -2.086 0.539 1.00 57.66 175 PHE A N 1
ATOM 1432 C CA . PHE A 1 175 ? -4.305 -1.436 0.651 1.00 57.66 175 PHE A CA 1
ATOM 1433 C C . PHE A 1 175 ? -4.420 -0.268 -0.328 1.00 57.66 175 PHE A C 1
ATOM 1435 O O . PHE A 1 175 ? -3.424 0.279 -0.804 1.00 57.66 175 PHE A O 1
ATOM 1442 N N . GLU A 1 176 ? -5.660 0.139 -0.599 1.00 64.56 176 GLU A N 1
ATOM 1443 C CA . GLU A 1 176 ? -5.948 1.269 -1.466 1.00 64.56 176 GLU A CA 1
ATOM 1444 C C . GLU A 1 176 ? -5.590 2.591 -0.785 1.00 64.56 176 GLU A C 1
ATOM 1446 O O . GLU A 1 176 ? -6.090 2.910 0.298 1.00 64.56 176 GLU A O 1
ATOM 1451 N N . ILE A 1 177 ? -4.752 3.385 -1.447 1.00 67.69 177 ILE A N 1
ATOM 1452 C CA . ILE A 1 177 ? -4.383 4.726 -1.014 1.00 67.69 177 ILE A CA 1
ATOM 1453 C C . ILE A 1 177 ? -4.974 5.754 -1.985 1.00 67.69 177 ILE A C 1
ATOM 1455 O O . ILE A 1 177 ? -4.865 5.612 -3.202 1.00 67.69 177 ILE A O 1
ATOM 1459 N N . PRO A 1 178 ? -5.616 6.798 -1.464 1.00 72.12 178 PRO A N 1
ATOM 1460 C CA . PRO A 1 178 ? -6.148 7.898 -2.246 1.00 72.12 178 PRO A CA 1
ATOM 1461 C C . PRO A 1 178 ? -5.052 8.834 -2.761 1.00 72.12 178 PRO A C 1
ATOM 1463 O O . PRO A 1 178 ? -4.225 9.327 -1.999 1.00 72.12 178 PRO A O 1
ATOM 1466 N N . TYR A 1 179 ? -5.117 9.147 -4.050 1.00 75.62 179 TYR A N 1
ATOM 1467 C CA . TYR A 1 179 ? -4.228 10.081 -4.733 1.00 75.62 179 TYR A CA 1
ATOM 1468 C C . TYR A 1 179 ? -5.019 11.037 -5.620 1.00 75.62 179 TYR A C 1
ATOM 1470 O O . TYR A 1 179 ? -6.087 10.688 -6.122 1.00 75.62 179 TYR A O 1
ATOM 1478 N N . LYS A 1 180 ? -4.479 12.236 -5.845 1.00 82.81 180 LYS A N 1
ATOM 1479 C CA . LYS A 1 180 ? -4.893 13.085 -6.968 1.00 82.81 180 LYS A CA 1
ATOM 1480 C C . LYS A 1 180 ? -4.092 12.696 -8.206 1.00 82.81 180 LYS A C 1
ATOM 1482 O O . LYS A 1 180 ? -3.133 11.931 -8.125 1.00 82.81 180 LYS A O 1
ATOM 1487 N N . LEU A 1 181 ? -4.471 13.240 -9.357 1.00 86.06 181 LEU A N 1
ATOM 1488 C CA . LEU A 1 181 ? -3.598 13.176 -10.525 1.00 86.06 181 LEU A CA 1
ATOM 1489 C C . LEU A 1 181 ? -2.282 13.905 -10.229 1.00 86.06 181 LEU A C 1
ATOM 1491 O O . LEU A 1 181 ? -2.294 15.016 -9.699 1.00 86.06 181 LEU A O 1
ATOM 1495 N N . GLY A 1 182 ? -1.156 13.289 -10.579 1.00 86.06 182 GLY A N 1
ATOM 1496 C CA . GLY A 1 182 ? 0.164 13.848 -10.313 1.00 86.06 182 GLY A CA 1
ATOM 1497 C C . GLY A 1 182 ? 1.271 12.805 -10.217 1.00 86.06 182 GLY A C 1
ATOM 1498 O O . GLY A 1 182 ? 1.066 11.617 -10.466 1.00 86.06 182 GLY A O 1
ATOM 1499 N N . SER A 1 183 ? 2.464 13.283 -9.867 1.00 81.38 183 SER A N 1
ATOM 1500 C CA . SER A 1 183 ? 3.657 12.478 -9.603 1.00 81.38 183 SER A CA 1
ATOM 1501 C C . SER A 1 183 ? 4.015 12.542 -8.124 1.00 81.38 183 SER A C 1
ATOM 1503 O O . SER A 1 183 ? 4.084 13.633 -7.556 1.00 81.38 183 SER A O 1
ATOM 1505 N N . TYR A 1 184 ? 4.302 11.392 -7.534 1.00 72.50 184 TYR A N 1
ATOM 1506 C CA . TYR A 1 184 ? 4.592 11.240 -6.118 1.00 72.50 184 TYR A CA 1
ATOM 1507 C C . TYR A 1 184 ? 5.907 10.492 -5.949 1.00 72.50 184 TYR A C 1
ATOM 1509 O O . TYR A 1 184 ? 6.080 9.397 -6.486 1.00 72.50 184 TYR A O 1
ATOM 1517 N N . GLU A 1 185 ? 6.820 11.095 -5.199 1.00 69.12 185 GLU A N 1
ATOM 1518 C CA . GLU A 1 185 ? 8.060 10.476 -4.753 1.00 69.12 185 GLU A CA 1
ATOM 1519 C C . GLU A 1 185 ? 7.862 9.990 -3.319 1.00 69.12 185 GLU A C 1
ATOM 1521 O O . GLU A 1 185 ? 7.667 10.777 -2.395 1.00 69.12 185 GLU A O 1
ATOM 1526 N N . ASN A 1 186 ? 7.871 8.675 -3.138 1.00 60.75 186 ASN A N 1
ATOM 1527 C CA . ASN A 1 186 ? 7.619 8.035 -1.855 1.00 60.75 186 ASN A CA 1
ATOM 1528 C C . ASN A 1 186 ? 8.937 7.527 -1.246 1.00 60.75 186 ASN A C 1
ATOM 1530 O O . ASN A 1 186 ? 9.009 6.374 -0.814 1.00 60.75 186 ASN A O 1
ATOM 1534 N N . GLU A 1 187 ? 9.970 8.383 -1.192 1.00 45.19 187 GLU A N 1
ATOM 1535 C CA . GLU A 1 187 ? 11.287 8.108 -0.567 1.00 45.19 187 GLU A CA 1
ATOM 1536 C C . GLU A 1 187 ? 11.167 7.448 0.826 1.00 45.19 187 GLU A C 1
ATOM 1538 O O . GLU A 1 187 ? 12.001 6.645 1.235 1.00 45.19 187 GLU A O 1
ATOM 1543 N N . TRP A 1 188 ? 10.086 7.746 1.548 1.00 40.34 188 TRP A N 1
ATOM 1544 C CA . TRP A 1 188 ? 9.879 7.405 2.955 1.00 40.34 188 TRP A CA 1
ATOM 1545 C C . TRP A 1 188 ? 9.205 6.065 3.219 1.00 40.34 188 TRP A C 1
ATOM 1547 O O . TRP A 1 188 ? 9.151 5.621 4.368 1.00 40.34 188 TRP A O 1
ATOM 1557 N N . ARG A 1 189 ? 8.651 5.403 2.199 1.00 41.31 189 ARG A N 1
ATOM 1558 C CA . ARG A 1 189 ? 7.739 4.284 2.469 1.00 41.31 189 ARG A CA 1
ATOM 1559 C C . ARG A 1 189 ? 8.421 3.021 2.955 1.00 41.31 189 ARG A C 1
ATOM 1561 O O . ARG A 1 189 ? 7.731 2.095 3.377 1.00 41.31 189 ARG A O 1
ATOM 1568 N N . ILE A 1 190 ? 9.750 2.939 2.876 1.00 37.22 190 ILE A N 1
ATOM 1569 C CA . ILE A 1 190 ? 10.379 1.641 3.007 1.00 37.22 190 ILE A CA 1
ATOM 1570 C C . ILE A 1 190 ? 11.752 1.679 3.715 1.00 37.22 190 ILE A C 1
ATOM 1572 O O . ILE A 1 190 ? 12.796 1.392 3.148 1.00 37.22 190 ILE A O 1
ATOM 1576 N N . TRP A 1 191 ? 11.667 1.924 5.028 1.00 34.22 191 TRP A N 1
ATOM 1577 C CA . TRP A 1 191 ? 12.570 1.486 6.111 1.00 34.22 191 TRP A CA 1
ATOM 1578 C C . TRP A 1 191 ? 13.967 2.132 6.250 1.00 34.22 191 TRP A C 1
ATOM 1580 O O . TRP A 1 191 ? 14.939 1.725 5.618 1.00 34.22 191 TRP A O 1
ATOM 1590 N N . ASN A 1 192 ? 14.095 3.011 7.254 1.00 30.69 192 ASN A N 1
ATOM 1591 C CA . ASN A 1 192 ? 15.353 3.316 7.942 1.00 30.69 192 ASN A CA 1
ATOM 1592 C C . ASN A 1 192 ? 15.332 2.655 9.347 1.00 30.69 192 ASN A C 1
ATOM 1594 O O . ASN A 1 192 ? 14.475 3.013 10.155 1.00 30.69 192 ASN A O 1
ATOM 1598 N N . PRO A 1 193 ? 16.257 1.731 9.684 1.00 31.48 193 PRO A N 1
ATOM 1599 C CA . PRO A 1 193 ? 16.314 1.047 10.987 1.00 31.48 193 PRO A CA 1
ATOM 1600 C C . PRO A 1 193 ? 16.551 1.949 12.205 1.00 31.48 193 PRO A C 1
ATOM 1602 O O . PRO A 1 193 ? 16.505 1.471 13.342 1.00 31.48 193 PRO A O 1
ATOM 1605 N N . HIS A 1 194 ? 16.918 3.214 11.994 1.00 29.72 194 HIS A N 1
ATOM 1606 C CA . HIS A 1 194 ? 17.368 4.126 13.049 1.00 29.72 194 HIS A CA 1
ATOM 1607 C C . HIS A 1 194 ? 16.509 5.380 13.196 1.00 29.72 194 HIS A C 1
ATOM 1609 O O . HIS A 1 194 ? 16.774 6.194 14.079 1.00 29.72 194 HIS A O 1
ATOM 1615 N N . PHE A 1 195 ? 15.442 5.505 12.408 1.00 30.72 195 PHE A N 1
ATOM 1616 C CA . PHE A 1 195 ? 14.372 6.437 12.726 1.00 30.72 195 PHE A CA 1
ATOM 1617 C C . PHE A 1 195 ? 13.376 5.724 13.637 1.00 30.72 195 PHE A C 1
ATOM 1619 O O . PHE A 1 195 ? 12.722 4.751 13.262 1.00 30.72 195 PHE A O 1
ATOM 1626 N N . HIS A 1 196 ? 13.309 6.184 14.884 1.00 30.02 196 HIS A N 1
ATOM 1627 C CA . HIS A 1 196 ? 12.204 5.878 15.777 1.00 30.02 196 HIS A CA 1
ATOM 1628 C C . HIS A 1 196 ? 10.887 6.098 15.031 1.00 30.02 196 HIS A C 1
ATOM 1630 O O . HIS A 1 196 ? 10.792 7.049 14.266 1.00 30.02 196 HIS A O 1
ATOM 1636 N N . ARG A 1 197 ? 9.909 5.207 15.251 1.00 36.41 197 ARG A N 1
ATOM 1637 C CA . ARG A 1 197 ? 8.518 5.336 14.794 1.00 36.41 197 ARG A CA 1
ATOM 1638 C C . ARG A 1 197 ? 8.018 6.773 14.992 1.00 36.41 197 ARG A C 1
ATOM 1640 O O . ARG A 1 197 ? 7.460 7.078 16.043 1.00 36.41 197 ARG A O 1
ATOM 1647 N N . GLU A 1 198 ? 8.179 7.615 13.989 1.00 33.25 198 GLU A N 1
ATOM 1648 C CA . GLU A 1 198 ? 7.188 8.628 13.706 1.00 33.25 198 GLU A CA 1
ATOM 1649 C C . GLU A 1 198 ? 6.106 7.860 12.971 1.00 33.25 198 GLU A C 1
ATOM 1651 O O . GLU A 1 198 ? 6.293 7.291 11.895 1.00 33.25 198 GLU A O 1
ATOM 1656 N N . ASP A 1 199 ? 5.038 7.650 13.726 1.00 37.53 199 ASP A N 1
ATOM 1657 C CA . ASP A 1 199 ? 3.771 7.156 13.247 1.00 37.53 199 ASP A CA 1
ATOM 1658 C C . ASP A 1 199 ? 3.479 7.831 11.890 1.00 37.53 199 ASP A C 1
ATOM 1660 O O . ASP A 1 199 ? 3.542 9.060 11.826 1.00 37.53 199 ASP A O 1
ATOM 1664 N N . PRO A 1 200 ? 3.136 7.108 10.805 1.00 40.19 200 PRO A N 1
ATOM 1665 C CA . PRO A 1 200 ? 2.588 7.753 9.605 1.00 40.19 200 PRO A CA 1
ATOM 1666 C C . PRO A 1 200 ? 1.321 8.584 9.911 1.00 40.19 200 PRO A C 1
ATOM 1668 O O . PRO A 1 200 ? 0.788 9.252 9.029 1.00 40.19 200 PRO A O 1
ATOM 1671 N N . PHE A 1 201 ? 0.861 8.548 11.166 1.00 45.09 201 PHE A N 1
ATOM 1672 C CA . PHE A 1 201 ? -0.174 9.357 11.775 1.00 45.09 201 PHE A CA 1
ATOM 1673 C C . PHE A 1 201 ? 0.329 10.297 12.887 1.00 45.09 201 PHE A C 1
ATOM 1675 O O . PHE A 1 201 ? -0.357 10.471 13.898 1.00 45.09 201 PHE A O 1
ATOM 1682 N N . ASP A 1 202 ? 1.474 10.967 12.719 1.00 41.59 202 ASP A N 1
ATOM 1683 C CA . ASP A 1 202 ? 1.634 12.272 13.373 1.00 41.59 202 ASP A CA 1
ATOM 1684 C C . ASP A 1 202 ? 0.618 13.261 12.764 1.00 41.59 202 ASP A C 1
ATOM 1686 O O . ASP A 1 202 ? 0.901 14.033 11.845 1.00 41.59 202 ASP A O 1
ATOM 1690 N N . PHE A 1 203 ? -0.625 13.170 13.250 1.00 39.97 203 PHE A N 1
ATOM 1691 C CA . PHE A 1 203 ? -1.769 13.983 12.837 1.00 39.97 203 PHE A CA 1
ATOM 1692 C C . PHE A 1 203 ? -1.547 15.485 13.070 1.00 39.97 203 PHE A C 1
ATOM 1694 O O . PHE A 1 203 ? -2.370 16.280 12.620 1.00 39.97 203 PHE A O 1
ATOM 1701 N N . GLU A 1 204 ? -0.474 15.888 13.760 1.00 36.50 204 GLU A N 1
ATOM 1702 C CA . GLU A 1 204 ? -0.131 17.300 13.936 1.00 36.50 204 GLU A CA 1
ATOM 1703 C C . GLU A 1 204 ? 0.440 17.934 12.654 1.00 36.50 204 GLU A C 1
ATOM 1705 O O . GLU A 1 204 ? 0.386 19.157 12.521 1.00 36.50 204 GLU A O 1
ATOM 1710 N N . HIS A 1 205 ? 0.907 17.133 11.682 1.00 40.34 205 HIS A N 1
ATOM 1711 C CA . HIS A 1 205 ? 1.601 17.629 10.482 1.00 40.34 205 HIS A CA 1
ATOM 1712 C C . HIS A 1 205 ? 1.004 17.170 9.140 1.00 40.34 205 HIS A C 1
ATOM 1714 O O . HIS A 1 205 ? 1.606 17.413 8.093 1.00 40.34 205 HIS A O 1
ATOM 1720 N N . VAL A 1 206 ? -0.174 16.533 9.131 1.00 43.53 206 VAL A N 1
ATOM 1721 C CA . VAL A 1 206 ? -0.860 16.152 7.883 1.00 43.53 206 VAL A CA 1
ATOM 1722 C C . VAL A 1 206 ? -1.309 17.427 7.153 1.00 43.53 206 VAL A C 1
ATOM 1724 O O . VAL A 1 206 ? -2.106 18.178 7.716 1.00 43.53 206 VAL A O 1
ATOM 1727 N N . PRO A 1 207 ? -0.835 17.693 5.919 1.00 44.91 207 PRO A N 1
ATOM 1728 C CA . PRO A 1 207 ? -1.275 18.850 5.145 1.00 44.91 207 PRO A CA 1
ATOM 1729 C C . PRO A 1 207 ? -2.804 18.884 5.001 1.00 44.91 207 PRO A C 1
ATOM 1731 O O . PRO A 1 207 ? -3.436 17.839 4.835 1.00 44.91 207 PRO A O 1
ATOM 1734 N N . ASP A 1 208 ? -3.407 20.075 5.056 1.00 49.59 208 ASP A N 1
ATOM 1735 C CA . ASP A 1 208 ? -4.871 20.254 5.074 1.00 49.59 208 ASP A CA 1
ATOM 1736 C C . ASP A 1 208 ? -5.595 19.539 3.915 1.00 49.59 208 ASP A C 1
ATOM 1738 O O . ASP A 1 208 ? -6.740 19.105 4.055 1.00 49.59 208 ASP A O 1
ATOM 1742 N N . ASP A 1 209 ? -4.929 19.370 2.771 1.00 48.41 209 ASP A N 1
ATOM 1743 C CA . ASP A 1 209 ? -5.460 18.688 1.590 1.00 48.41 209 ASP A CA 1
ATOM 1744 C C . ASP A 1 209 ? -5.469 17.152 1.702 1.00 48.41 209 ASP A C 1
ATOM 1746 O O . ASP A 1 209 ? -6.197 16.498 0.957 1.00 48.41 209 ASP A O 1
ATOM 1750 N N . GLN A 1 210 ? -4.721 16.579 2.648 1.00 50.16 210 GLN A N 1
ATOM 1751 C CA . GLN A 1 210 ? -4.716 15.152 2.998 1.00 50.16 210 GLN A CA 1
ATOM 1752 C C . GLN A 1 210 ? -5.659 14.835 4.175 1.00 50.16 210 GLN A C 1
ATOM 1754 O O . GLN A 1 210 ? -6.049 13.685 4.379 1.00 50.16 210 GLN A O 1
ATOM 1759 N N . LEU A 1 211 ? -6.097 15.842 4.938 1.00 53.81 211 LEU A N 1
ATOM 1760 C CA . LEU A 1 211 ? -7.005 15.644 6.073 1.00 53.81 211 LEU A CA 1
ATOM 1761 C C . LEU A 1 211 ? -8.417 15.205 5.631 1.00 53.81 211 LEU A C 1
ATOM 1763 O O . LEU A 1 211 ? -9.037 14.354 6.270 1.00 53.81 211 LEU A O 1
ATOM 1767 N N . GLU A 1 212 ? -8.914 15.735 4.508 1.00 53.00 212 GLU A N 1
ATOM 1768 C CA . GLU A 1 212 ? -10.212 15.357 3.913 1.00 53.00 212 GLU A CA 1
ATOM 1769 C C . GLU A 1 212 ? -10.232 13.892 3.441 1.00 53.00 212 GLU A C 1
ATOM 1771 O O . GLU A 1 212 ? -11.257 13.209 3.463 1.00 53.00 212 GLU A O 1
ATOM 1776 N N . VAL A 1 213 ? -9.063 13.385 3.074 1.00 53.66 213 VAL A N 1
ATOM 1777 C CA . VAL A 1 213 ? -8.842 12.051 2.532 1.00 53.66 213 VAL A CA 1
ATOM 1778 C C . VAL A 1 213 ? -8.862 10.980 3.620 1.00 53.66 213 VAL A C 1
ATOM 1780 O O . VAL A 1 213 ? -9.489 9.933 3.451 1.00 53.66 213 VAL A O 1
ATOM 1783 N N . LEU A 1 214 ? -8.268 11.278 4.779 1.00 51.88 214 LEU A N 1
ATOM 1784 C CA . LEU A 1 214 ? -8.350 10.442 5.983 1.00 51.88 214 LEU A CA 1
ATOM 1785 C C . LEU A 1 214 ? -9.795 10.278 6.480 1.00 51.88 214 LEU A C 1
ATOM 1787 O O . LEU A 1 214 ? -10.126 9.305 7.160 1.00 51.88 214 LEU A O 1
ATOM 1791 N N . GLN A 1 215 ? -10.678 11.215 6.127 1.00 55.44 215 GLN A N 1
ATOM 1792 C CA . GLN A 1 215 ? -12.101 11.139 6.436 1.00 55.44 215 GLN A CA 1
ATOM 1793 C C . GLN A 1 215 ? -12.899 10.320 5.413 1.00 55.44 215 GLN A C 1
ATOM 1795 O O . GLN A 1 215 ? -14.058 10.009 5.689 1.00 55.44 215 GLN A O 1
ATOM 1800 N N . ASN A 1 216 ? -12.303 9.922 4.283 1.00 64.00 216 ASN A N 1
ATOM 1801 C CA . ASN A 1 216 ? -12.996 9.143 3.269 1.00 64.00 216 ASN A CA 1
ATOM 1802 C C . ASN A 1 216 ? -13.236 7.690 3.715 1.00 64.00 216 ASN A C 1
ATOM 1804 O O . ASN A 1 216 ? -12.317 6.957 4.076 1.00 64.00 216 ASN A O 1
ATOM 1808 N N . GLU A 1 217 ? -14.491 7.256 3.628 1.00 65.62 217 GLU A N 1
ATOM 1809 C CA . GLU A 1 217 ? -14.934 5.940 4.097 1.00 65.62 217 GLU A CA 1
ATOM 1810 C C . GLU A 1 217 ? -14.299 4.760 3.352 1.00 65.62 217 GLU A C 1
ATOM 1812 O O . GLU A 1 217 ? -14.023 3.728 3.962 1.00 65.62 217 GLU A O 1
ATOM 1817 N N . ALA A 1 218 ? -14.020 4.891 2.054 1.00 58.53 218 ALA A N 1
ATOM 1818 C CA . ALA A 1 218 ? -13.407 3.810 1.287 1.00 58.53 218 ALA A CA 1
ATOM 1819 C C . ALA A 1 218 ? -11.939 3.593 1.693 1.00 58.53 218 ALA A C 1
ATOM 1821 O O . ALA A 1 218 ? -11.533 2.452 1.913 1.00 58.53 218 ALA A O 1
ATOM 1822 N N . TYR A 1 219 ? -11.192 4.680 1.920 1.00 61.97 219 TYR A N 1
ATOM 1823 C CA . TYR A 1 219 ? -9.836 4.613 2.469 1.00 61.97 219 TYR A CA 1
ATOM 1824 C C . TYR A 1 219 ? -9.821 4.002 3.875 1.00 61.97 219 TYR A C 1
ATOM 1826 O O . TYR A 1 219 ? -9.098 3.037 4.119 1.00 61.97 219 TYR A O 1
ATOM 1834 N N . LYS A 1 220 ? -10.675 4.490 4.790 1.00 66.88 220 LYS A N 1
ATOM 1835 C CA . LYS A 1 220 ? -10.785 3.927 6.149 1.00 66.88 220 LYS A CA 1
ATOM 1836 C C . LYS A 1 220 ? -11.089 2.433 6.120 1.00 66.88 220 LYS A C 1
ATOM 1838 O O . LYS A 1 220 ? -10.499 1.671 6.885 1.00 66.88 220 LYS A O 1
ATOM 1843 N N . LYS A 1 221 ? -11.988 2.010 5.227 1.00 67.62 221 LYS A N 1
ATOM 1844 C CA . LYS A 1 221 ? -12.351 0.604 5.065 1.00 67.62 221 LYS A CA 1
ATOM 1845 C C . LYS A 1 221 ? -11.178 -0.223 4.545 1.00 67.62 221 LYS A C 1
ATOM 1847 O O . LYS A 1 221 ? -10.862 -1.230 5.174 1.00 67.62 221 LYS A O 1
ATOM 1852 N N . SER A 1 222 ? -10.521 0.191 3.459 1.00 63.59 222 SER A N 1
ATOM 1853 C CA . SER A 1 222 ? -9.367 -0.541 2.920 1.00 63.59 222 SER A CA 1
ATOM 1854 C C . SER A 1 222 ? -8.239 -0.641 3.945 1.00 63.59 222 SER A C 1
ATOM 1856 O O . SER A 1 222 ? -7.683 -1.717 4.146 1.00 63.59 222 SER A O 1
ATOM 1858 N N . TYR A 1 223 ? -7.952 0.452 4.650 1.00 70.69 223 TYR A N 1
ATOM 1859 C CA . TYR A 1 223 ? -6.933 0.480 5.691 1.00 70.69 223 TYR A CA 1
ATOM 1860 C C . TYR A 1 223 ? -7.292 -0.428 6.878 1.00 70.69 223 TYR A C 1
ATOM 1862 O O . TYR A 1 223 ? -6.438 -1.133 7.411 1.00 70.69 223 TYR A O 1
ATOM 1870 N N . SER A 1 224 ? -8.574 -0.484 7.261 1.00 72.31 224 SER A N 1
ATOM 1871 C CA . SER A 1 224 ? -9.036 -1.392 8.316 1.00 72.31 224 SER A CA 1
ATOM 1872 C C . SER A 1 224 ? -8.863 -2.870 7.962 1.00 72.31 224 SER A C 1
ATOM 1874 O O . SER A 1 224 ? -8.596 -3.662 8.859 1.00 72.31 224 SER A O 1
ATOM 1876 N N . ILE A 1 225 ? -9.008 -3.243 6.684 1.00 71.62 225 ILE A N 1
ATOM 1877 C CA . ILE A 1 225 ? -8.818 -4.623 6.212 1.00 71.62 225 ILE A CA 1
ATOM 1878 C C . ILE A 1 225 ? -7.342 -4.995 6.322 1.00 71.62 225 ILE A C 1
ATOM 1880 O O . ILE A 1 225 ? -7.022 -5.956 7.008 1.00 71.62 225 ILE A O 1
ATOM 1884 N N . TYR A 1 226 ? -6.452 -4.168 5.771 1.00 71.19 226 TYR A N 1
ATOM 1885 C CA . TYR A 1 226 ? -5.008 -4.396 5.851 1.00 71.19 226 TYR A CA 1
ATOM 1886 C C . TYR A 1 226 ? -4.510 -4.575 7.287 1.00 71.19 226 TYR A C 1
ATOM 1888 O O . TYR A 1 226 ? -3.747 -5.488 7.584 1.00 71.19 226 TYR A O 1
ATOM 1896 N N . LEU A 1 227 ? -4.968 -3.730 8.212 1.00 78.25 227 LEU A N 1
ATOM 1897 C CA . LEU A 1 227 ? -4.546 -3.860 9.603 1.00 78.25 227 LEU A CA 1
ATOM 1898 C C . LEU A 1 227 ? -5.075 -5.132 10.272 1.00 78.25 227 LEU A C 1
ATOM 1900 O O . LEU A 1 227 ? -4.415 -5.648 11.172 1.00 78.25 227 LEU A O 1
ATOM 1904 N N . LYS A 1 228 ? -6.251 -5.626 9.864 1.00 84.38 228 LYS A N 1
ATOM 1905 C CA . LYS A 1 228 ? -6.781 -6.915 10.330 1.00 84.38 228 LYS A CA 1
ATOM 1906 C C . LYS A 1 228 ? -5.971 -8.078 9.757 1.00 84.38 228 LYS A C 1
ATOM 1908 O O . LYS A 1 228 ? -5.655 -8.980 10.521 1.00 84.38 228 LYS A O 1
ATOM 1913 N N . ASP A 1 229 ? -5.548 -8.003 8.497 1.00 78.31 229 ASP A N 1
ATOM 1914 C CA . ASP A 1 229 ? -4.653 -8.996 7.890 1.00 78.31 229 ASP A CA 1
ATOM 1915 C C . ASP A 1 229 ? -3.285 -9.018 8.605 1.00 78.31 229 ASP A C 1
ATOM 1917 O O . ASP A 1 229 ? -2.806 -10.079 8.996 1.00 78.31 229 ASP A O 1
ATOM 1921 N N . GLU A 1 230 ? -2.696 -7.850 8.905 1.00 77.88 230 GLU A N 1
ATOM 1922 C CA . GLU A 1 230 ? -1.469 -7.755 9.719 1.00 77.88 230 GLU A CA 1
ATOM 1923 C C . GLU A 1 230 ? -1.669 -8.386 11.109 1.00 77.88 230 GLU A C 1
ATOM 1925 O O . GLU A 1 230 ? -0.786 -9.062 11.637 1.00 77.88 230 GLU A O 1
ATOM 1930 N N . ILE A 1 231 ? -2.839 -8.166 11.720 1.00 86.88 231 ILE A N 1
ATOM 1931 C CA . ILE A 1 231 ? -3.214 -8.786 12.993 1.00 86.88 231 ILE A CA 1
ATOM 1932 C C . ILE A 1 231 ? -3.332 -10.304 12.845 1.00 86.88 231 ILE A C 1
ATOM 1934 O O . ILE A 1 231 ? -2.922 -11.008 13.767 1.00 86.88 231 ILE A O 1
ATOM 1938 N N . ASP A 1 232 ? -3.854 -10.824 11.732 1.00 86.94 232 ASP A N 1
ATOM 1939 C CA . ASP A 1 232 ? -4.050 -12.255 11.461 1.00 86.94 232 ASP A CA 1
ATOM 1940 C C . ASP A 1 232 ? -2.745 -13.058 11.391 1.00 86.94 232 ASP A C 1
ATOM 1942 O O . ASP A 1 232 ? -2.745 -14.240 11.752 1.00 86.94 232 ASP A O 1
ATOM 1946 N N . ASP A 1 233 ? -1.621 -12.395 11.146 1.00 80.81 233 ASP A N 1
ATOM 1947 C CA . ASP A 1 233 ? -0.292 -13.007 11.202 1.00 80.81 233 ASP A CA 1
ATOM 1948 C C . ASP A 1 233 ? 0.349 -12.996 12.608 1.00 80.81 233 ASP A C 1
ATOM 1950 O O . ASP A 1 233 ? 1.310 -13.722 12.856 1.00 80.81 233 ASP A O 1
ATOM 1954 N N . MET A 1 234 ? -0.172 -12.214 13.566 1.00 82.94 234 MET A N 1
ATOM 1955 C CA . MET A 1 234 ? 0.382 -12.137 14.932 1.00 82.94 234 MET A CA 1
ATOM 1956 C C . MET A 1 234 ? -0.074 -13.305 15.820 1.00 82.94 234 MET A C 1
ATOM 1958 O O . MET A 1 234 ? -1.269 -13.576 15.935 1.00 82.94 234 MET A O 1
ATOM 1962 N N . ASP A 1 235 ? 0.844 -13.945 16.538 1.00 93.12 235 ASP A N 1
ATOM 1963 C CA . ASP A 1 235 ? 0.564 -15.101 17.406 1.00 93.12 235 ASP A CA 1
ATOM 1964 C C . ASP A 1 235 ? 0.824 -14.848 18.905 1.00 93.12 235 ASP A C 1
ATOM 1966 O O . ASP A 1 235 ? 0.552 -15.711 19.740 1.00 93.12 235 ASP A O 1
ATOM 1970 N N . ASP A 1 236 ? 1.289 -13.649 19.265 1.00 88.12 236 ASP A N 1
ATOM 1971 C CA . ASP A 1 236 ? 1.574 -13.244 20.644 1.00 88.12 236 ASP A CA 1
ATOM 1972 C C . ASP A 1 236 ? 0.476 -12.311 21.207 1.00 88.12 236 ASP A C 1
ATOM 1974 O O . ASP A 1 236 ? 0.334 -11.168 20.745 1.00 88.12 236 ASP A O 1
ATOM 1978 N N . PRO A 1 237 ? -0.269 -12.735 22.251 1.00 90.06 237 PRO A N 1
ATOM 1979 C CA . PRO A 1 237 ? -1.289 -11.914 22.904 1.00 90.06 237 PRO A CA 1
ATOM 1980 C C . PRO A 1 237 ? -0.783 -10.556 23.402 1.00 90.06 237 PRO A C 1
ATOM 1982 O O . PRO A 1 237 ? -1.536 -9.581 23.396 1.00 90.06 237 PRO A O 1
ATOM 1985 N N . LEU A 1 238 ? 0.484 -10.452 23.819 1.00 81.12 238 LEU A N 1
ATOM 1986 C CA . LEU A 1 238 ? 1.047 -9.187 24.293 1.00 81.12 238 LEU A CA 1
ATOM 1987 C C . LEU A 1 238 ? 1.258 -8.196 23.139 1.00 81.12 238 LEU A C 1
ATOM 1989 O O . LEU A 1 238 ? 0.954 -7.007 23.279 1.00 81.12 238 LEU A O 1
ATOM 1993 N N . GLN A 1 239 ? 1.755 -8.669 21.994 1.00 80.69 239 GLN A N 1
ATOM 1994 C CA . GLN A 1 239 ? 1.888 -7.852 20.783 1.00 80.69 239 GLN A CA 1
ATOM 1995 C C . GLN A 1 239 ? 0.527 -7.376 20.282 1.00 80.69 239 GLN A C 1
ATOM 1997 O O . GLN A 1 239 ? 0.364 -6.184 20.013 1.00 80.69 239 GLN A O 1
ATOM 2002 N N . LEU A 1 240 ? -0.457 -8.274 20.252 1.00 83.50 240 LEU A N 1
ATOM 2003 C CA . LEU A 1 240 ? -1.836 -7.957 19.887 1.00 83.50 240 LEU A CA 1
ATOM 2004 C C . LEU A 1 240 ? -2.453 -6.911 20.825 1.00 83.50 240 LEU A C 1
ATOM 2006 O O . LEU A 1 240 ? -3.043 -5.938 20.356 1.00 83.50 240 LEU A O 1
ATOM 2010 N N . ASN A 1 241 ? -2.247 -7.035 22.141 1.00 82.31 241 ASN A N 1
ATOM 2011 C CA . ASN A 1 241 ? -2.713 -6.035 23.104 1.00 82.31 241 ASN A CA 1
ATOM 2012 C C . ASN A 1 241 ? -2.059 -4.663 22.879 1.00 82.31 241 ASN A C 1
ATOM 2014 O O . ASN A 1 241 ? -2.724 -3.629 22.899 1.00 82.31 241 ASN A O 1
ATOM 2018 N N . ASN A 1 242 ? -0.747 -4.639 22.636 1.00 76.31 242 ASN A N 1
ATOM 2019 C CA . ASN A 1 242 ? -0.019 -3.402 22.362 1.00 76.31 242 ASN A CA 1
ATOM 2020 C C . ASN A 1 242 ? -0.449 -2.752 21.040 1.00 76.31 242 ASN A C 1
ATOM 2022 O O . ASN A 1 242 ? -0.507 -1.522 20.960 1.00 76.31 242 ASN A O 1
ATOM 2026 N N . LYS A 1 243 ? -0.750 -3.554 20.009 1.00 79.75 243 LYS A N 1
ATOM 2027 C CA . LYS A 1 243 ? -1.334 -3.077 18.749 1.00 79.75 243 LYS A CA 1
ATOM 2028 C C . LYS A 1 243 ? -2.692 -2.442 19.028 1.00 79.75 243 LYS A C 1
ATOM 2030 O O . LYS A 1 243 ? -2.880 -1.277 18.694 1.00 79.75 243 LYS A O 1
ATOM 2035 N N . ALA A 1 244 ? -3.580 -3.149 19.726 1.00 84.69 244 ALA A N 1
ATOM 2036 C CA . ALA A 1 244 ? -4.902 -2.649 20.079 1.00 84.69 244 ALA A CA 1
ATOM 2037 C C . ALA A 1 244 ? -4.853 -1.313 20.830 1.00 84.69 244 ALA A C 1
ATOM 2039 O O . ALA A 1 244 ? -5.540 -0.373 20.442 1.00 84.69 244 ALA A O 1
ATOM 2040 N N . PHE A 1 245 ? -3.992 -1.197 21.846 1.00 76.25 245 PHE A N 1
ATOM 2041 C CA . PHE A 1 245 ? -3.856 0.018 22.653 1.00 76.25 245 PHE A CA 1
ATOM 2042 C C . PHE A 1 245 ? -3.498 1.256 21.815 1.00 76.25 245 PHE A C 1
ATOM 2044 O O . PHE A 1 245 ? -4.049 2.336 22.017 1.00 76.25 245 PHE A O 1
ATOM 2051 N N . ARG A 1 246 ? -2.615 1.101 20.822 1.00 73.00 246 ARG A N 1
ATOM 2052 C CA . ARG A 1 246 ? -2.262 2.189 19.888 1.00 73.00 246 ARG A CA 1
ATOM 2053 C C . ARG A 1 246 ? -3.435 2.580 18.999 1.00 73.00 246 ARG A C 1
ATOM 2055 O O . ARG A 1 246 ? -3.587 3.742 18.642 1.00 73.00 246 ARG A O 1
ATOM 2062 N N . MET A 1 247 ? -4.259 1.599 18.657 1.00 76.56 247 MET A N 1
ATOM 2063 C CA . MET A 1 247 ? -5.363 1.741 17.723 1.00 76.56 247 MET A CA 1
ATOM 2064 C C . MET A 1 247 ? -6.632 2.336 18.335 1.00 76.56 247 MET A C 1
ATOM 2066 O O . MET A 1 247 ? -7.485 2.802 17.586 1.00 76.56 247 MET A O 1
ATOM 2070 N N . ILE A 1 248 ? -6.745 2.412 19.666 1.00 77.31 248 ILE A N 1
ATOM 2071 C CA . ILE A 1 248 ? -7.910 2.998 20.359 1.00 77.31 248 ILE A CA 1
ATOM 2072 C C . ILE A 1 248 ? -8.232 4.405 19.840 1.00 77.31 248 ILE A C 1
ATOM 2074 O O . ILE A 1 248 ? -9.393 4.773 19.698 1.00 77.31 248 ILE A O 1
ATOM 2078 N N . ARG A 1 249 ? -7.203 5.201 19.537 1.00 71.31 249 ARG A N 1
ATOM 2079 C CA . ARG A 1 249 ? -7.372 6.592 19.100 1.00 71.31 249 ARG A CA 1
ATOM 2080 C C . ARG A 1 249 ? -7.679 6.751 17.614 1.00 71.31 249 ARG A C 1
ATOM 2082 O O . ARG A 1 249 ? -8.109 7.827 17.215 1.00 71.31 249 ARG A O 1
ATOM 2089 N N . THR A 1 250 ? -7.423 5.726 16.806 1.00 66.12 250 THR A N 1
ATOM 2090 C CA . THR A 1 250 ? -7.403 5.848 15.342 1.00 66.12 250 THR A CA 1
ATOM 2091 C C . THR A 1 250 ? -8.415 4.944 14.655 1.00 66.12 250 THR A C 1
ATOM 2093 O O . THR A 1 250 ? -9.027 5.356 13.674 1.00 66.12 250 THR A O 1
ATOM 2096 N N . ASN A 1 251 ? -8.628 3.725 15.157 1.00 78.31 251 ASN A N 1
ATOM 2097 C CA . ASN A 1 251 ? -9.599 2.789 14.607 1.00 78.31 251 ASN A CA 1
ATOM 2098 C C . ASN A 1 251 ? -10.063 1.781 15.675 1.00 78.31 251 ASN A C 1
ATOM 2100 O O . ASN A 1 251 ? -9.420 0.756 15.922 1.00 78.31 251 ASN A O 1
ATOM 2104 N N . LEU A 1 252 ? -11.213 2.081 16.285 1.00 85.56 252 LEU A N 1
ATOM 2105 C CA . LEU A 1 252 ? -11.809 1.283 17.360 1.00 85.56 252 LEU A CA 1
ATOM 2106 C C . LEU A 1 252 ? -12.189 -0.136 16.914 1.00 85.56 252 LEU A C 1
ATOM 2108 O O . LEU A 1 252 ? -12.033 -1.078 17.687 1.00 85.56 252 LEU A O 1
ATOM 2112 N N . GLU A 1 253 ? -12.629 -0.317 15.665 1.00 91.12 253 GLU A N 1
ATOM 2113 C CA . GLU A 1 253 ? -12.992 -1.641 15.144 1.00 91.12 253 GLU A CA 1
ATOM 2114 C C . GLU A 1 253 ? -11.778 -2.565 15.029 1.00 91.12 253 GLU A C 1
ATOM 2116 O O . GLU A 1 253 ? -11.845 -3.739 15.395 1.00 91.12 253 GLU A O 1
ATOM 2121 N N . VAL A 1 254 ? -10.656 -2.046 14.528 1.00 87.31 254 VAL A N 1
ATOM 2122 C CA . VAL A 1 254 ? -9.417 -2.822 14.405 1.00 87.31 254 VAL A CA 1
ATOM 2123 C C . VAL A 1 254 ? -8.788 -3.061 15.780 1.00 87.31 254 VAL A C 1
ATOM 2125 O O . VAL A 1 254 ? -8.315 -4.165 16.047 1.00 87.31 254 VAL A O 1
ATOM 2128 N N . ALA A 1 255 ? -8.839 -2.077 16.687 1.00 89.06 255 ALA A N 1
ATOM 2129 C CA . ALA A 1 255 ? -8.425 -2.277 18.075 1.00 89.06 255 ALA A CA 1
ATOM 2130 C C . ALA A 1 255 ? -9.206 -3.427 18.732 1.00 89.06 255 ALA A C 1
ATOM 2132 O O . ALA A 1 255 ? -8.612 -4.304 19.362 1.00 89.06 255 ALA A O 1
ATOM 2133 N N . LEU A 1 256 ? -10.530 -3.463 18.540 1.00 97.56 256 LEU A N 1
ATOM 2134 C CA . LEU A 1 256 ? -11.372 -4.532 19.067 1.00 97.56 256 LEU A CA 1
ATOM 2135 C C . LEU A 1 256 ? -11.039 -5.888 18.429 1.00 97.56 256 LEU A C 1
ATOM 2137 O O . LEU A 1 256 ? -10.968 -6.885 19.147 1.00 97.56 256 LEU A O 1
ATOM 2141 N N . TYR A 1 257 ? -10.779 -5.925 17.118 1.00 96.56 257 TYR A N 1
ATOM 2142 C CA . TYR A 1 257 ? -10.358 -7.136 16.407 1.00 96.56 257 TYR A CA 1
ATOM 2143 C C . TYR A 1 257 ? -9.053 -7.721 16.969 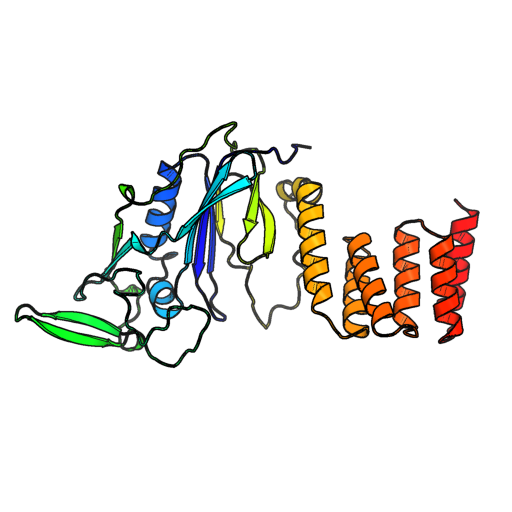1.00 96.56 257 TYR A C 1
ATOM 2145 O O . TYR A 1 257 ? -8.992 -8.909 17.285 1.00 96.56 257 TYR A O 1
ATOM 2153 N N . ALA A 1 258 ? -8.036 -6.881 17.194 1.00 92.38 258 ALA A N 1
ATOM 2154 C CA . ALA A 1 258 ? -6.773 -7.296 17.809 1.00 92.38 258 ALA A CA 1
ATOM 2155 C C . ALA A 1 258 ? -6.982 -7.932 19.192 1.00 92.38 258 ALA A C 1
ATOM 2157 O O . ALA A 1 258 ? -6.392 -8.968 19.498 1.00 92.38 258 ALA A O 1
ATOM 2158 N N . ILE A 1 259 ? -7.852 -7.346 20.021 1.00 97.88 259 ILE A N 1
ATOM 2159 C CA . ILE A 1 259 ? -8.163 -7.890 21.348 1.00 97.88 259 ILE A CA 1
ATOM 2160 C C . ILE A 1 259 ? -8.961 -9.188 21.272 1.00 97.88 259 ILE A C 1
ATOM 2162 O O . ILE A 1 259 ? -8.696 -10.108 22.044 1.00 97.88 259 ILE A O 1
ATOM 2166 N N . GLN A 1 260 ? -9.909 -9.303 20.342 1.00 98.00 260 GLN A N 1
ATOM 2167 C CA . GLN A 1 260 ? -10.621 -10.561 20.109 1.00 98.00 260 GLN A CA 1
ATOM 2168 C C . GLN A 1 260 ? -9.646 -11.674 19.723 1.00 98.00 260 GLN A C 1
ATOM 2170 O O . GLN A 1 260 ? -9.732 -12.774 20.269 1.00 98.00 260 GLN A O 1
ATOM 2175 N N . LYS A 1 261 ? -8.670 -11.373 18.860 1.00 97.31 261 LYS A N 1
ATOM 2176 C CA . LYS A 1 261 ? -7.621 -12.326 18.508 1.00 97.31 261 LYS A CA 1
ATOM 2177 C C . LYS A 1 261 ? -6.737 -12.678 19.704 1.00 97.31 261 LYS A C 1
ATOM 2179 O O . LYS A 1 261 ? -6.526 -13.862 19.958 1.00 97.31 261 LYS A O 1
ATOM 2184 N N . ALA A 1 262 ? -6.294 -11.694 20.490 1.00 97.38 262 ALA A N 1
ATOM 2185 C CA . ALA A 1 262 ? -5.501 -11.936 21.700 1.00 97.38 262 ALA A CA 1
ATOM 2186 C C . ALA A 1 262 ? -6.220 -12.886 22.672 1.00 97.38 262 ALA A C 1
ATOM 2188 O O . ALA A 1 262 ? -5.623 -13.847 23.150 1.00 97.38 262 ALA A O 1
ATOM 2189 N N . LEU A 1 263 ? -7.517 -12.657 22.898 1.00 97.62 263 LEU A N 1
ATOM 2190 C CA . LEU A 1 263 ? -8.360 -13.489 23.761 1.00 97.62 263 LEU A CA 1
ATOM 2191 C C . LEU A 1 263 ? -8.671 -14.870 23.165 1.00 97.62 263 LEU A C 1
ATOM 2193 O O . LEU A 1 263 ? -8.979 -15.792 23.912 1.00 97.62 263 LEU A O 1
ATOM 2197 N N . SER A 1 264 ? -8.591 -15.036 21.841 1.00 97.75 264 SER A N 1
ATOM 2198 C CA . SER A 1 264 ? -8.708 -16.355 21.201 1.00 97.75 264 SER A CA 1
ATOM 2199 C C . SER A 1 264 ? -7.460 -17.223 21.394 1.00 97.75 264 SER A C 1
ATOM 2201 O O . SER A 1 264 ? -7.563 -18.447 21.412 1.00 97.75 264 SER A O 1
ATOM 2203 N N . ILE A 1 265 ? -6.292 -16.588 21.552 1.00 96.38 265 ILE A N 1
ATOM 2204 C CA . ILE A 1 265 ? -5.013 -17.258 21.814 1.00 96.38 265 ILE A CA 1
ATOM 2205 C C . ILE A 1 265 ? -4.861 -17.533 23.316 1.00 96.38 265 ILE A C 1
ATOM 2207 O O . ILE A 1 265 ? -4.449 -18.624 23.705 1.00 96.38 265 ILE A O 1
ATOM 2211 N N . ASP A 1 266 ? -5.219 -16.561 24.158 1.00 96.44 266 ASP A N 1
ATOM 2212 C CA . ASP A 1 266 ? -5.221 -16.682 25.615 1.00 96.44 266 ASP A CA 1
ATOM 2213 C C . ASP A 1 266 ? -6.515 -16.109 26.213 1.00 96.44 266 ASP A C 1
ATOM 2215 O O . ASP A 1 266 ? -6.649 -14.911 26.475 1.00 96.44 266 ASP A O 1
ATOM 2219 N N . GLU A 1 267 ? -7.469 -17.003 26.475 1.00 97.00 267 GLU A N 1
ATOM 2220 C CA . GLU A 1 267 ? -8.784 -16.674 27.040 1.00 97.00 267 GLU A CA 1
ATOM 2221 C C . GLU A 1 267 ? -8.733 -16.120 28.474 1.00 97.00 267 GLU A C 1
ATOM 2223 O O . GLU A 1 267 ? -9.729 -15.568 28.952 1.00 97.00 267 GLU A O 1
ATOM 2228 N N . ASN A 1 268 ? -7.595 -16.270 29.164 1.00 96.56 268 ASN A N 1
ATOM 2229 C CA . ASN A 1 268 ? -7.372 -15.822 30.539 1.00 96.56 268 ASN A CA 1
ATOM 2230 C C . ASN A 1 268 ? -6.380 -14.649 30.613 1.00 96.56 268 ASN A C 1
ATOM 2232 O O . ASN A 1 268 ? -5.887 -14.328 31.697 1.00 96.56 268 ASN A O 1
ATOM 2236 N N . ASN A 1 269 ? -6.130 -13.970 29.490 1.00 95.31 269 ASN A N 1
ATOM 2237 C CA . ASN A 1 269 ? -5.260 -12.805 29.437 1.00 95.31 269 ASN A CA 1
ATOM 2238 C C . ASN A 1 269 ? -5.907 -11.594 30.127 1.00 95.31 269 ASN A C 1
ATOM 2240 O O . ASN A 1 269 ? -6.807 -10.945 29.583 1.00 95.31 269 ASN A O 1
ATOM 2244 N N . GLU A 1 270 ? -5.443 -11.244 31.330 1.00 96.19 270 GLU A N 1
ATOM 2245 C CA . GLU A 1 270 ? -6.063 -10.170 32.104 1.00 96.19 270 GLU A CA 1
ATOM 2246 C C . GLU A 1 270 ? -5.908 -8.799 31.437 1.00 96.19 270 GLU A C 1
ATOM 2248 O O . GLU A 1 270 ? -6.758 -7.922 31.619 1.00 96.19 270 GLU A O 1
ATOM 2253 N N . LEU A 1 271 ? -4.799 -8.597 30.721 1.00 93.56 271 LEU A N 1
ATOM 2254 C CA . LEU A 1 271 ? -4.462 -7.328 30.089 1.00 93.56 271 LEU A CA 1
ATOM 2255 C C . LEU A 1 271 ? -5.388 -7.078 28.898 1.00 93.56 271 LEU A C 1
ATOM 2257 O O . LEU A 1 271 ? -5.964 -5.997 28.806 1.00 93.56 271 LEU A O 1
ATOM 2261 N N . ALA A 1 272 ? -5.629 -8.109 28.085 1.00 94.88 272 ALA A N 1
ATOM 2262 C CA . ALA A 1 272 ? -6.544 -8.049 26.953 1.00 94.88 272 ALA A CA 1
ATOM 2263 C C . ALA A 1 272 ? -7.973 -7.691 27.379 1.00 94.88 272 ALA A C 1
ATOM 2265 O O . ALA A 1 272 ? -8.594 -6.840 26.748 1.00 94.88 272 ALA A O 1
ATOM 2266 N N . TYR A 1 273 ? -8.485 -8.241 28.487 1.00 98.31 273 TYR A N 1
ATOM 2267 C CA . TYR A 1 273 ? -9.794 -7.833 29.019 1.00 98.31 273 TYR A CA 1
ATOM 2268 C C . TYR A 1 273 ? -9.828 -6.378 29.506 1.00 98.31 273 TYR A C 1
ATOM 2270 O O . TYR A 1 273 ? -10.844 -5.703 29.337 1.00 98.31 273 TYR A O 1
ATOM 2278 N N . HIS A 1 274 ? -8.733 -5.874 30.087 1.00 96.06 274 HIS A N 1
ATOM 2279 C CA . HIS A 1 274 ? -8.654 -4.470 30.493 1.00 96.06 274 HIS A CA 1
ATOM 2280 C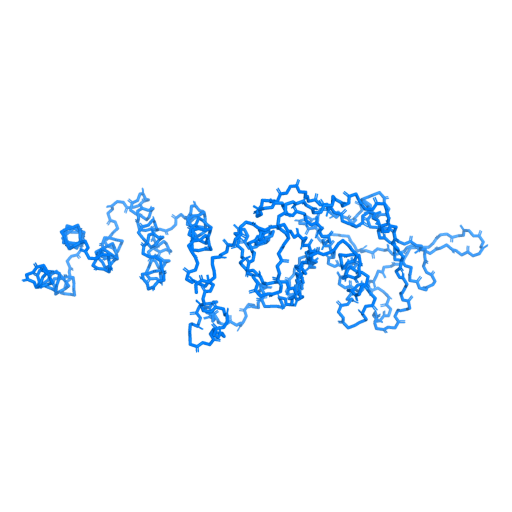 C . HIS A 1 274 ? -8.669 -3.551 29.265 1.00 96.06 274 HIS A C 1
ATOM 2282 O O . HIS A 1 274 ? -9.507 -2.658 29.182 1.00 96.06 274 HIS A O 1
ATOM 2288 N N . THR A 1 275 ? -7.816 -3.815 28.274 1.00 94.06 275 THR A N 1
ATOM 2289 C CA . THR A 1 275 ? -7.780 -3.033 27.032 1.00 94.06 275 THR A CA 1
ATOM 2290 C C . THR A 1 275 ? -9.091 -3.161 26.244 1.00 94.06 275 THR A C 1
ATOM 2292 O O . THR A 1 275 ? -9.558 -2.172 25.684 1.00 94.06 275 THR A O 1
ATOM 2295 N N . LYS A 1 276 ? -9.767 -4.323 26.271 1.00 97.88 276 LYS A N 1
ATOM 2296 C CA . LYS A 1 276 ? -11.132 -4.481 25.734 1.00 97.88 276 LYS A CA 1
ATOM 2297 C C . LYS A 1 276 ? -12.107 -3.493 26.369 1.00 97.88 276 LYS A C 1
ATOM 2299 O O . LYS A 1 276 ? -12.881 -2.864 25.655 1.00 97.88 276 LYS A O 1
ATOM 2304 N N . ALA A 1 277 ? -12.071 -3.360 27.697 1.00 97.69 277 ALA A N 1
ATOM 2305 C CA . ALA A 1 277 ? -12.937 -2.433 28.414 1.00 97.69 277 ALA A CA 1
ATOM 2306 C C . ALA A 1 277 ? -12.684 -0.984 27.974 1.00 97.69 277 ALA A C 1
ATOM 2308 O O . ALA A 1 277 ? -13.647 -0.269 27.707 1.00 97.69 277 ALA A O 1
ATOM 2309 N N . GLU A 1 278 ? -11.418 -0.581 27.820 1.00 95.06 278 GLU A N 1
ATOM 2310 C CA . GLU A 1 278 ? -11.046 0.755 27.329 1.00 95.06 278 GLU A CA 1
ATOM 2311 C C . GLU A 1 278 ? -11.562 1.034 25.912 1.00 95.06 278 GLU A C 1
ATOM 2313 O O . GLU A 1 278 ? -12.144 2.092 25.665 1.00 95.06 278 GLU A O 1
ATOM 2318 N N . ILE A 1 279 ? -11.416 0.069 24.998 1.00 95.12 279 ILE A N 1
ATOM 2319 C CA . ILE A 1 279 ? -11.949 0.168 23.631 1.00 95.12 279 ILE A CA 1
ATOM 2320 C C . ILE A 1 279 ? -13.470 0.337 23.661 1.00 95.12 279 ILE A C 1
ATOM 2322 O O . ILE A 1 279 ? -14.008 1.208 22.984 1.00 95.12 279 ILE A O 1
ATOM 2326 N N . LEU A 1 280 ? -14.166 -0.462 24.471 1.00 97.38 280 LEU A N 1
ATOM 2327 C CA . LEU A 1 280 ? -15.625 -0.421 24.572 1.00 97.38 280 LEU A CA 1
ATOM 2328 C C . LEU A 1 280 ? -16.133 0.880 25.209 1.00 97.38 280 LEU A C 1
ATOM 2330 O O . LEU A 1 280 ? -17.163 1.384 24.773 1.00 97.38 280 LEU A O 1
ATOM 2334 N N . VAL A 1 281 ? -15.400 1.477 26.162 1.00 94.56 281 VAL A N 1
ATOM 2335 C CA . VAL A 1 281 ? -15.701 2.839 26.650 1.00 94.56 281 VAL A CA 1
ATOM 2336 C C . VAL A 1 281 ? -15.603 3.851 25.514 1.00 94.56 281 VAL A C 1
ATOM 2338 O O . VAL A 1 281 ? -16.493 4.682 25.369 1.00 94.56 281 VAL A O 1
ATOM 2341 N N . ALA A 1 282 ? -14.547 3.782 24.698 1.00 90.31 282 ALA A N 1
ATOM 2342 C CA . ALA A 1 282 ? -14.366 4.695 23.571 1.00 90.31 282 ALA A CA 1
ATOM 2343 C C . ALA A 1 282 ? -15.424 4.509 22.463 1.00 90.31 282 ALA A C 1
ATOM 2345 O O . ALA A 1 282 ? -15.684 5.443 21.711 1.00 90.31 282 ALA A O 1
ATOM 2346 N N . MET A 1 283 ? -16.056 3.332 22.387 1.00 94.19 283 MET A N 1
ATOM 2347 C CA . MET A 1 283 ? -17.219 3.053 21.532 1.00 94.19 283 MET A CA 1
ATOM 2348 C C . MET A 1 283 ? -18.569 3.376 22.203 1.00 94.19 283 MET A C 1
ATOM 2350 O O . MET A 1 283 ? -19.607 3.098 21.611 1.00 94.19 283 MET A O 1
ATOM 2354 N N . GLU A 1 284 ? -18.572 3.913 23.429 1.00 95.38 284 GLU A N 1
ATOM 2355 C CA . GLU A 1 284 ? -19.770 4.178 24.249 1.00 95.38 284 GLU A CA 1
ATOM 2356 C C . GLU A 1 284 ? -20.604 2.917 24.586 1.00 95.38 284 GLU A C 1
ATOM 2358 O O . GLU A 1 284 ? -21.771 2.990 24.971 1.00 95.38 284 GLU A O 1
ATOM 2363 N N . LEU A 1 285 ? -19.989 1.732 24.510 1.00 96.44 285 LEU A N 1
ATOM 2364 C CA . LEU A 1 285 ? -20.580 0.431 24.846 1.00 96.44 285 LEU A CA 1
ATOM 2365 C C . LEU A 1 285 ? -20.301 0.079 26.314 1.00 96.44 285 LEU A C 1
ATOM 2367 O O . LEU A 1 285 ? -19.506 -0.807 26.647 1.00 96.44 285 LEU A O 1
ATOM 2371 N N . PHE A 1 286 ? -20.916 0.835 27.224 1.00 97.12 286 PHE A N 1
ATOM 2372 C CA . PHE A 1 286 ? -20.557 0.791 28.643 1.00 97.12 286 PHE A CA 1
ATOM 2373 C C . PHE A 1 286 ? -20.924 -0.521 29.358 1.00 97.12 286 PHE A C 1
ATOM 2375 O O . PHE A 1 286 ? -20.209 -0.921 30.277 1.00 97.12 286 PHE A O 1
ATOM 2382 N N . ASN A 1 287 ? -21.994 -1.214 28.948 1.00 97.38 287 ASN A N 1
ATOM 2383 C CA . ASN A 1 287 ? -22.393 -2.485 29.571 1.00 97.38 287 ASN A CA 1
ATOM 2384 C C . ASN A 1 287 ? -21.356 -3.586 29.296 1.00 97.38 287 ASN A C 1
ATOM 2386 O O . ASN A 1 287 ? -20.890 -4.260 30.211 1.00 97.38 287 ASN A O 1
ATOM 2390 N N . GLU A 1 288 ? -20.950 -3.730 28.038 1.00 97.44 288 GLU A N 1
ATOM 2391 C CA . GLU A 1 288 ? -19.947 -4.692 27.585 1.00 97.44 288 GLU A CA 1
ATOM 2392 C C . GLU A 1 288 ? -18.551 -4.333 28.116 1.00 97.44 288 GLU A C 1
ATOM 2394 O O . GLU A 1 288 ? -17.725 -5.210 28.404 1.00 97.44 288 GLU A O 1
ATOM 2399 N N . SER A 1 289 ? -18.276 -3.032 28.266 1.00 97.81 289 SER A N 1
ATOM 2400 C CA . SER A 1 289 ? -17.064 -2.545 28.922 1.00 97.81 289 SER A CA 1
ATOM 2401 C C . SER A 1 289 ? -17.011 -2.977 30.390 1.00 97.81 289 SER A C 1
ATOM 2403 O O . SER A 1 289 ? -15.983 -3.491 30.843 1.00 97.81 289 SER A O 1
ATOM 2405 N N . LEU A 1 290 ? -18.129 -2.840 31.117 1.00 98.38 290 LEU A N 1
ATOM 2406 C CA . LEU A 1 290 ? -18.242 -3.256 32.514 1.00 98.38 290 LEU A CA 1
ATOM 2407 C C . LEU A 1 290 ? -17.984 -4.762 32.678 1.00 98.38 290 LEU A C 1
ATOM 2409 O O . LEU A 1 290 ? -17.196 -5.153 33.536 1.00 98.38 290 LEU A O 1
ATOM 2413 N N . GLU A 1 291 ? -18.573 -5.595 31.819 1.00 98.06 291 GLU A N 1
ATOM 2414 C CA . GLU A 1 291 ? -18.323 -7.043 31.814 1.00 98.06 291 GLU A CA 1
ATOM 2415 C C . GLU A 1 291 ? -16.834 -7.355 31.577 1.00 98.06 291 GLU A C 1
ATOM 2417 O O . GLU A 1 291 ? -16.225 -8.173 32.272 1.00 98.06 291 GLU A O 1
ATOM 2422 N N . SER A 1 292 ? -16.210 -6.650 30.631 1.00 98.12 292 SER A N 1
ATOM 2423 C CA . SER A 1 292 ? -14.799 -6.852 30.292 1.00 98.12 292 SER A CA 1
ATOM 2424 C C . SER A 1 292 ? -13.863 -6.461 31.444 1.00 98.12 292 SER A C 1
ATOM 2426 O O . SER A 1 292 ? -12.940 -7.214 31.770 1.00 98.12 292 SER A O 1
ATOM 2428 N N . ILE A 1 293 ? -14.099 -5.326 32.118 1.00 98.38 293 ILE A N 1
ATOM 2429 C CA . ILE A 1 293 ? -13.262 -4.925 33.260 1.00 98.38 293 ILE A CA 1
ATOM 2430 C C . ILE A 1 293 ? -13.479 -5.842 34.469 1.00 98.38 293 ILE A C 1
ATOM 2432 O O . ILE A 1 293 ? -12.520 -6.149 35.177 1.00 98.38 293 ILE A O 1
ATOM 2436 N N . GLU A 1 294 ? -14.704 -6.331 34.689 1.00 98.44 294 GLU A N 1
ATOM 2437 C CA . GLU A 1 294 ? -15.004 -7.309 35.738 1.00 98.44 294 GLU A CA 1
ATOM 2438 C C . GLU A 1 294 ? -14.224 -8.601 35.517 1.00 98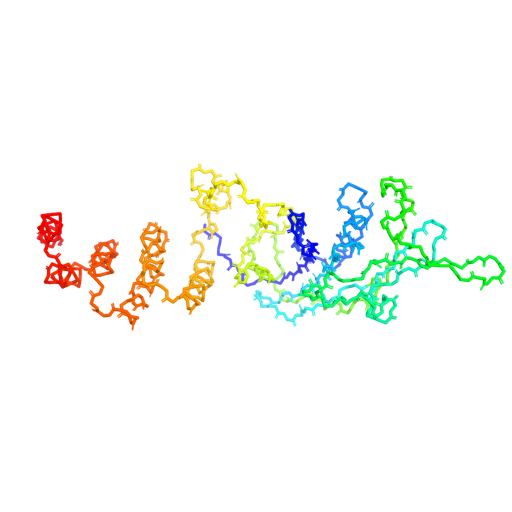.44 294 GLU A C 1
ATOM 2440 O O . GLU A 1 294 ? -13.529 -9.054 36.430 1.00 98.44 294 GLU A O 1
ATOM 2445 N N . ARG A 1 295 ? -14.211 -9.112 34.282 1.00 98.19 295 ARG A N 1
ATOM 2446 C CA . ARG A 1 295 ? -13.418 -10.291 33.927 1.00 98.19 295 ARG A CA 1
ATOM 2447 C C . ARG A 1 295 ? -11.918 -10.072 34.139 1.00 98.19 295 ARG A C 1
ATOM 2449 O O . ARG A 1 295 ? -11.230 -10.941 34.674 1.00 98.19 295 ARG A O 1
ATOM 2456 N N . SER A 1 296 ? -11.398 -8.893 33.792 1.00 98.00 296 SER A N 1
ATOM 2457 C CA . SER A 1 296 ? -9.994 -8.542 34.053 1.00 98.00 296 SER A CA 1
ATOM 2458 C C . SER A 1 296 ? -9.653 -8.504 35.551 1.00 98.00 296 SER A C 1
ATOM 2460 O O . SER A 1 296 ? -8.541 -8.881 35.941 1.00 98.00 296 SER A O 1
ATOM 2462 N N . ILE A 1 297 ? -10.580 -8.034 36.395 1.00 98.31 297 ILE A N 1
ATOM 2463 C CA . ILE A 1 297 ? -10.429 -7.983 37.859 1.00 98.31 297 ILE A CA 1
ATOM 2464 C C . ILE A 1 297 ? -10.466 -9.390 38.456 1.00 98.31 297 ILE A C 1
ATOM 2466 O O . ILE A 1 297 ? -9.640 -9.684 39.316 1.00 98.31 297 ILE A O 1
ATOM 2470 N N . GLU A 1 298 ? -11.375 -10.255 37.998 1.00 98.12 298 GLU A N 1
ATOM 2471 C CA . GLU A 1 298 ? -11.459 -11.655 38.438 1.00 98.12 298 GLU A CA 1
ATOM 2472 C C . GLU A 1 298 ? -10.149 -12.410 38.203 1.00 98.12 298 GLU A C 1
ATOM 2474 O O . GLU A 1 298 ? -9.676 -13.122 39.087 1.00 98.12 298 GLU A O 1
ATOM 2479 N N . LEU A 1 299 ? -9.553 -12.230 37.021 1.00 97.25 299 LEU A N 1
ATOM 2480 C CA . LEU A 1 299 ? -8.288 -12.865 36.653 1.00 97.25 299 LEU A CA 1
ATOM 2481 C C . LEU A 1 299 ? -7.116 -12.301 37.460 1.00 97.25 299 LEU A C 1
ATOM 2483 O O . LEU A 1 299 ? -6.256 -13.047 37.930 1.00 97.25 299 LEU A O 1
ATOM 2487 N N . LYS A 1 300 ? -7.069 -10.974 37.625 1.00 96.94 300 LYS A N 1
ATOM 2488 C CA . LYS A 1 300 ? -6.010 -10.306 38.384 1.00 96.94 300 LYS A CA 1
ATOM 2489 C C . LYS A 1 300 ? -6.489 -8.972 38.957 1.00 96.94 300 LYS A C 1
ATOM 2491 O O . LYS A 1 300 ? -6.490 -7.961 38.236 1.00 96.94 300 LYS A O 1
ATOM 2496 N N . PRO A 1 301 ? -6.820 -8.934 40.255 1.00 96.19 301 PRO A N 1
ATOM 2497 C CA . PRO A 1 301 ? -7.259 -7.715 40.914 1.00 96.19 301 PRO A CA 1
ATOM 2498 C C . PRO A 1 301 ? -6.154 -6.657 40.957 1.00 96.19 301 PRO A C 1
ATOM 2500 O O . PRO A 1 301 ? -4.985 -6.964 41.200 1.00 96.19 301 PRO A O 1
ATOM 2503 N N . SER A 1 302 ? -6.525 -5.392 40.772 1.00 95.31 302 SER A N 1
ATOM 2504 C CA . SER A 1 302 ? -5.662 -4.252 41.079 1.00 95.31 302 SER A CA 1
ATOM 2505 C C . SER A 1 302 ? -6.499 -3.020 41.408 1.00 95.31 302 SER A C 1
ATOM 2507 O O . SER A 1 302 ? -7.626 -2.881 40.931 1.00 95.31 302 SER A O 1
ATOM 2509 N N . GLU A 1 303 ? -5.928 -2.109 42.195 1.00 94.06 303 GLU A N 1
ATOM 2510 C CA . GLU A 1 303 ? -6.599 -0.856 42.561 1.00 94.06 303 GLU A CA 1
ATOM 2511 C C . GLU A 1 303 ? -6.953 -0.019 41.323 1.00 94.06 303 GLU A C 1
ATOM 2513 O O . GLU A 1 303 ? -8.049 0.520 41.225 1.00 94.06 303 GLU A O 1
ATOM 2518 N N . VAL A 1 304 ? -6.062 0.009 40.323 1.00 90.88 304 VAL A N 1
ATOM 2519 C CA . VAL A 1 304 ? -6.276 0.735 39.060 1.00 90.88 304 VAL A CA 1
ATOM 2520 C C . VAL A 1 304 ? -7.515 0.222 38.322 1.00 90.88 304 VAL A C 1
ATOM 2522 O O . VAL A 1 304 ? -8.332 1.020 37.874 1.00 90.88 304 VAL A O 1
ATOM 2525 N N . LYS A 1 305 ? -7.694 -1.103 38.229 1.00 95.25 305 LYS A N 1
ATOM 2526 C CA . LYS A 1 305 ? -8.860 -1.697 37.556 1.00 95.25 305 LYS A CA 1
ATOM 2527 C C . LYS A 1 305 ? -10.153 -1.458 38.335 1.00 95.25 305 LYS A C 1
ATOM 2529 O O . LYS A 1 305 ? -11.195 -1.212 37.734 1.00 95.25 305 LYS A O 1
ATOM 2534 N N . LEU A 1 306 ? -10.091 -1.515 39.668 1.00 95.50 306 LEU A N 1
ATOM 2535 C CA . LEU A 1 306 ? -11.237 -1.211 40.528 1.00 95.50 306 LEU A CA 1
ATOM 2536 C C . LEU A 1 306 ? -11.688 0.242 40.366 1.00 95.50 306 LEU A C 1
ATOM 2538 O O . LEU A 1 306 ? -12.889 0.500 40.310 1.00 95.50 306 LEU A O 1
ATOM 2542 N N . GLU A 1 307 ? -10.747 1.177 40.255 1.00 95.94 307 GLU A N 1
ATOM 2543 C CA . GLU A 1 307 ? -11.065 2.579 39.995 1.00 95.94 307 GLU A CA 1
ATOM 2544 C C . GLU A 1 307 ? -11.621 2.777 38.581 1.00 95.94 307 GLU A C 1
ATOM 2546 O O . GLU A 1 307 ? -12.653 3.425 38.416 1.00 95.94 307 GLU A O 1
ATOM 2551 N N . TYR A 1 308 ? -11.033 2.127 37.572 1.00 94.81 308 TYR A N 1
ATOM 2552 C CA . TYR A 1 308 ? -11.548 2.171 36.202 1.00 94.81 308 TYR A CA 1
ATOM 2553 C C . TYR A 1 308 ? -12.990 1.646 36.097 1.00 94.81 308 TYR A C 1
ATOM 2555 O O . TYR A 1 308 ? -13.835 2.258 35.445 1.00 94.81 308 TYR A O 1
ATOM 2563 N N . LYS A 1 309 ? -13.321 0.573 36.830 1.00 97.81 309 LYS A N 1
ATOM 2564 C CA . LYS A 1 309 ? -14.697 0.069 36.950 1.00 97.81 309 LYS A CA 1
ATOM 2565 C C . LYS A 1 309 ? -15.661 1.131 37.495 1.00 97.81 309 LYS A C 1
ATOM 2567 O O . LYS A 1 309 ? -16.774 1.257 36.986 1.00 97.81 309 LYS A O 1
ATOM 2572 N N . LYS A 1 310 ? -15.264 1.906 38.513 1.00 97.06 310 LYS A N 1
ATOM 2573 C CA . LYS A 1 310 ? -16.099 3.004 39.041 1.00 97.06 310 LYS A CA 1
ATOM 2574 C C . LYS A 1 310 ? -16.307 4.097 37.997 1.00 97.06 310 LYS A C 1
ATOM 2576 O O . LYS A 1 310 ? -17.420 4.605 37.884 1.00 97.06 310 LYS A O 1
ATOM 2581 N N . THR A 1 311 ? -15.275 4.417 37.216 1.00 95.94 311 THR A N 1
ATOM 2582 C CA . THR A 1 311 ? -15.377 5.366 36.099 1.00 95.94 311 THR A CA 1
ATOM 2583 C C . THR A 1 311 ? -16.419 4.909 35.081 1.00 95.94 311 THR A C 1
ATOM 2585 O O . THR A 1 311 ? -17.301 5.693 34.742 1.00 95.94 311 THR A O 1
ATOM 2588 N N . ILE A 1 312 ? -16.391 3.638 34.662 1.00 96.44 312 ILE A N 1
ATOM 2589 C CA . ILE A 1 312 ? -17.397 3.076 33.741 1.00 96.44 312 ILE A CA 1
ATOM 2590 C C . ILE A 1 312 ? -18.809 3.211 34.329 1.00 96.44 312 ILE A C 1
ATOM 2592 O O . ILE A 1 312 ? -19.702 3.732 33.666 1.00 96.44 312 ILE A O 1
ATOM 2596 N N . LEU A 1 313 ? -19.009 2.830 35.596 1.00 96.44 313 LEU A N 1
ATOM 2597 C CA . LEU A 1 313 ? -20.309 2.956 36.270 1.00 96.44 313 LEU A CA 1
ATOM 2598 C C . LEU A 1 313 ? -20.805 4.408 36.348 1.00 96.44 313 LEU A C 1
ATOM 2600 O O . LEU A 1 313 ? -22.003 4.655 36.227 1.00 96.44 313 LEU A O 1
ATOM 2604 N N . SER A 1 314 ? -19.902 5.372 36.542 1.00 95.31 314 SER A N 1
ATOM 2605 C CA . SER A 1 314 ? -20.244 6.798 36.526 1.00 95.31 314 SER A CA 1
ATOM 2606 C C . SER A 1 314 ? -20.652 7.279 35.132 1.00 95.31 314 SER A C 1
ATOM 2608 O O . SER A 1 314 ? -21.579 8.083 35.021 1.00 95.31 314 SER A O 1
ATOM 2610 N N . LEU A 1 315 ? -19.970 6.814 34.079 1.00 93.44 315 LEU A N 1
ATOM 2611 C CA . LEU A 1 315 ? -20.317 7.139 32.693 1.00 93.44 315 LEU A CA 1
ATOM 2612 C C . LEU A 1 315 ? -21.714 6.605 32.347 1.00 93.44 315 LEU A C 1
ATOM 2614 O O . LEU A 1 315 ? -22.527 7.360 31.827 1.00 93.44 315 LEU A O 1
ATOM 2618 N N . MET A 1 316 ? -22.039 5.378 32.768 1.00 92.69 316 MET A N 1
ATOM 2619 C CA . MET A 1 316 ? -23.368 4.768 32.591 1.00 92.69 316 MET A CA 1
ATOM 2620 C C . MET A 1 316 ? -24.509 5.526 33.279 1.00 92.69 316 MET A C 1
ATOM 2622 O O . MET A 1 316 ? -25.651 5.460 32.841 1.00 92.69 316 MET A O 1
ATOM 2626 N N . GLN A 1 317 ? -24.232 6.196 34.400 1.00 88.56 317 GLN A N 1
ATOM 2627 C CA . GLN A 1 317 ? -25.229 7.005 35.113 1.00 88.56 317 GLN A CA 1
ATOM 2628 C C . GLN A 1 317 ? -25.429 8.388 34.482 1.00 88.56 317 GLN A C 1
ATOM 2630 O O . GLN A 1 317 ? -26.402 9.068 34.804 1.00 88.56 317 GLN A O 1
ATOM 2635 N N . SER A 1 318 ? -24.487 8.814 33.638 1.00 79.94 318 SER A N 1
ATOM 2636 C CA . SER A 1 318 ? -24.450 10.146 33.027 1.00 79.94 318 SER A CA 1
ATOM 2637 C C . SER A 1 318 ? -24.937 10.158 31.571 1.00 79.94 318 SER A C 1
ATOM 2639 O O . SER A 1 318 ? -25.129 11.242 31.021 1.00 79.94 318 SER A O 1
ATOM 2641 N N . SER A 1 319 ? -25.114 8.979 30.965 1.00 62.34 319 SER A N 1
ATOM 2642 C CA . SER A 1 319 ? -25.628 8.728 29.608 1.00 62.34 319 SER A CA 1
ATOM 2643 C C . SER A 1 319 ? -27.138 8.514 29.588 1.00 62.34 319 SER A C 1
ATOM 2645 O O . SER A 1 319 ? -27.816 9.102 28.720 1.00 62.34 319 SER A O 1
#

Sequence (319 aa):
MENILPRSFYTVEIFIGPGSARMSYLFVLDKKADVIHSIHSFLSNPVLGANYLLLFYGCDIIVQTYQNGIRTQKIDARPYIRMKIEDFDEIGFTEEELCPSVNCNFHKKWEEDLKLRRTDAQGNVEWILVDELPDSEHWKVQYSTDFEKIPIESLTGTIARESEFVLVDDHYAQFEIPYKLGSYENEWRIWNPHFHREDPFDFEHVPDDQLEVLQNEAYKKSYSIYLKDEIDDMDDPLQLNNKAFRMIRTNLEVALYAIQKALSIDENNELAYHTKAEILVAMELFNESLESIERSIELKPSEVKLEYKKTILSLMQSS

Foldseek 3Di:
DFAQWQAKWKKKWKWFDDDQQIWIKIFTGQDLVVLVVVVQVQCPDLVNNPVVRCQFLNMFTWMWIGARQRTPDIDGQQQFKWKDWPQFDIAGRDPVRFDPQPPVVSPDDPDDFGWTWGADPVRDIDTHGPVPDPDCSPIPMDMDGPSVPRPDDHYDDHHADQLHWGWDCDPPLNFTDIDGRDMDICSPPDDDPPDDDPDPPPVVDDPPSCVVVLVHPRRVVRVLVSLLVVLVPDLALVVLLVSLLVCLVPPLVSSLSSLVNSCVNPVLPLSSLQSNLSSCVSVVVLVSSLVSLVSSCVSPNDPVSVVVSVVSVVSVVVD

Secondary structure (DSSP, 8-state):
-------BEEEEEEEE-SSS--EEEEEEES-HHHHHHHHHHHHH-TTT--HHHHHHT--EEEEEEEETTEEEEEEE-GGGEEEEETTS-EEE-STTTS-TTS--STTS---S--EEEEE-TT--EEEEEGGGS--GGG--EEEEE-GGGS-PPPP-SSB--TTS-EEEE-TTTSSEEEE-SEEEE-TTSS--TTS----TT-TTS--HHHHHHHT-HHHHHHHHHHHHHHHHT---HHHHHHHHHHHTTT-HHHHHHHHHHHHHH-TT-HHHHHHHHHHHHHTT-HHHHHHHHHHHHHHS--HHHHHHHHHHHHHHHH-

pLDDT: mean 75.89, std 18.96, range [29.72, 98.44]

Radius of gyration: 25.93 Å; chains: 1; bounding box: 62×38×77 Å

InterPro domains:
  IPR011990 Tetratricopeptide-like helical domain superfamily [G3DSA:1.25.40.10] (241-319)
  IPR011990 Tetratricopeptide-like helical domain superfamily [SSF48452] (218-309)

Organism: NCBI:txid2023191